Protein AF-A0A087TLI1-F1 (afdb_monomer)

Solvent-accessible surface area (backbone atoms only — not comparable to full-atom values): 13150 Å² total; per-residue (Å²): 136,85,86,76,86,83,91,68,101,74,71,52,75,47,76,44,63,90,48,93,94,41,76,48,79,44,72,59,80,88,75,97,66,30,22,78,45,82,45,76,51,72,51,78,62,100,89,48,74,50,77,46,84,44,80,47,74,43,56,74,38,61,92,60,25,10,35,67,61,40,72,42,73,48,32,36,33,93,79,47,65,47,42,30,63,78,23,36,34,90,63,60,17,28,51,22,12,20,70,72,35,17,77,42,63,37,56,91,64,24,9,23,54,47,29,74,39,72,45,68,44,30,81,81,19,47,60,39,29,42,81,41,51,35,52,50,44,93,55,33,33,66,77,33,17,77,35,30,54,45,41,81,77,48,71,67,84,86,88,80,56,70,70,41,78,46,79,44,41,39,29,32,38,22,43,63,69,52,41,72,48,44,23,43,77,81,69,45,79,55,77,60,50,73,43,78,77,51,95,52,29,35,36,36,38,32,77,48,58,42,89,61,88,77,91,77,62,64,50,76,49,64,41,45,68,90,106

Foldseek 3Di:
DDDDDDDDPDWDWDWDDPDVPDIDIDTDDDDPFFAKDKDKDKDDDPVDIDIDIDIDGRQDADQQFADGRSPHGAQQPPSA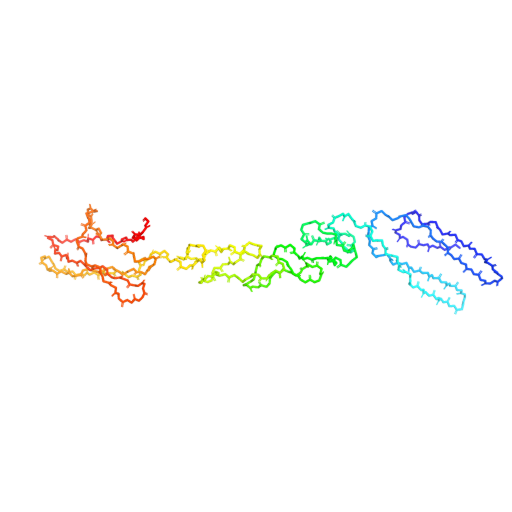GARRHPQAGPDWGAWQFADRNRPHGADFQFIDINSPHGAQAPDPWGADRRPNATREDDQFDDRRRPWGWKDWDDWDDDDDDAQDKDKTKTKIFGPPPKDKWKAKLVRDTFDWDWDDPDVRMIMTMGMDHHNDDDDIDMDIDIGHPVD

Secondary structure (DSSP, 8-state):
-----SS-TT-EEEEEEEETTEEEEEEE----S-EEEEEEEEEEETTEEEEEEEEEEE--PPTTEESGGG-EE--BGGG--B-TTT--BSSPBPTTEESTTS-EEPPTTEESGGG-EEP---TTPEEPTTT--EE--TTEESTTS-EEPPEEEEE------TT--EEEEEEEE-SS-EEEEEE-TT-PBPPEEEEEEETTEEEEEEEE--SSSS----EEEEEETT-

Structure (mmCIF, N/CA/C/O backbone):
data_AF-A0A087TLI1-F1
#
_entry.id   AF-A0A087TLI1-F1
#
loop_
_atom_site.group_PDB
_atom_site.id
_atom_site.type_symbol
_atom_site.label_atom_id
_atom_site.label_alt_id
_atom_site.label_comp_id
_atom_site.label_asym_id
_atom_site.label_entity_id
_atom_site.label_seq_id
_atom_site.pdbx_PDB_ins_code
_atom_site.Cartn_x
_atom_site.Cartn_y
_atom_site.Cartn_z
_atom_site.occupancy
_atom_site.B_iso_or_equiv
_atom_site.auth_seq_id
_atom_site.auth_comp_id
_atom_site.auth_asym_id
_atom_site.auth_atom_id
_atom_site.pdbx_PDB_model_num
ATOM 1 N N . MET A 1 1 ? 12.613 10.478 -62.020 1.00 27.83 1 MET A N 1
ATOM 2 C CA . MET A 1 1 ? 12.159 11.405 -60.958 1.00 27.83 1 MET A CA 1
ATOM 3 C C . MET A 1 1 ? 11.388 10.581 -59.932 1.00 27.83 1 MET A C 1
ATOM 5 O O . MET A 1 1 ? 10.265 10.189 -60.215 1.00 27.83 1 MET A O 1
ATOM 9 N N . PHE A 1 2 ? 11.999 10.204 -58.807 1.00 29.81 2 PHE A N 1
ATOM 10 C CA . PHE A 1 2 ? 11.312 9.417 -57.775 1.00 29.81 2 PHE A CA 1
ATOM 11 C C . PHE A 1 2 ? 10.714 10.376 -56.742 1.00 29.81 2 PHE A C 1
ATOM 13 O O . PHE A 1 2 ? 11.448 11.074 -56.048 1.00 29.81 2 PHE A O 1
ATOM 20 N N . ARG A 1 3 ? 9.380 10.453 -56.686 1.00 29.75 3 ARG A N 1
ATOM 21 C CA . ARG A 1 3 ? 8.650 11.157 -55.623 1.00 29.75 3 ARG A CA 1
ATOM 22 C C . ARG A 1 3 ? 8.751 10.326 -54.344 1.00 29.75 3 ARG A C 1
ATOM 24 O O . ARG A 1 3 ? 8.195 9.232 -54.300 1.00 29.75 3 ARG A O 1
ATOM 31 N N . SER A 1 4 ? 9.437 10.837 -53.322 1.00 36.25 4 SER A N 1
ATOM 32 C CA . SER A 1 4 ? 9.306 10.324 -51.959 1.00 36.25 4 SER A CA 1
ATOM 33 C C . SER A 1 4 ? 8.065 10.948 -51.319 1.00 36.25 4 SER A C 1
ATOM 35 O O . SER A 1 4 ? 7.901 12.168 -51.281 1.00 36.25 4 SER A O 1
ATOM 37 N N . SER A 1 5 ? 7.150 10.111 -50.844 1.00 34.94 5 SER A N 1
ATOM 38 C CA . SER A 1 5 ? 6.080 10.548 -49.953 1.00 34.94 5 SER A CA 1
ATOM 39 C C . SER A 1 5 ? 6.671 10.759 -48.555 1.00 34.94 5 SER A C 1
ATOM 41 O O . SER A 1 5 ? 6.985 9.793 -47.866 1.00 34.94 5 SER A O 1
ATOM 43 N N . SER A 1 6 ? 6.889 12.036 -48.224 1.00 39.06 6 SER A N 1
ATOM 44 C CA . SER A 1 6 ? 6.643 12.694 -46.926 1.00 39.06 6 SER A CA 1
ATOM 45 C C . SER A 1 6 ? 6.965 11.932 -45.627 1.00 39.06 6 SER A C 1
ATOM 47 O O . SER A 1 6 ? 6.227 11.022 -45.268 1.00 39.06 6 SER A O 1
ATOM 49 N N . GLU A 1 7 ? 8.000 12.403 -44.899 1.00 39.31 7 GLU A N 1
ATOM 50 C CA . GLU A 1 7 ? 7.957 12.810 -43.462 1.00 39.31 7 GLU A CA 1
ATOM 51 C C . GLU A 1 7 ? 9.327 12.877 -42.732 1.00 39.31 7 GLU A C 1
ATOM 53 O O . GLU A 1 7 ? 9.380 12.885 -41.505 1.00 39.31 7 GLU A O 1
ATOM 58 N N . VAL A 1 8 ? 10.468 13.015 -43.425 1.00 46.56 8 VAL A N 1
ATOM 59 C CA . VAL A 1 8 ? 11.703 13.503 -42.764 1.00 46.56 8 VAL A CA 1
ATOM 60 C C . VAL A 1 8 ? 12.431 14.498 -43.683 1.00 46.56 8 VAL A C 1
ATOM 62 O O . VAL A 1 8 ? 12.980 14.068 -44.699 1.00 46.56 8 VAL A O 1
ATOM 65 N N . PRO A 1 9 ? 12.444 15.810 -43.370 1.00 42.41 9 PRO A N 1
ATOM 66 C CA . PRO A 1 9 ? 12.910 16.862 -44.287 1.00 42.41 9 PRO A CA 1
ATOM 67 C C . PRO A 1 9 ? 14.399 16.859 -44.691 1.00 42.41 9 PRO A C 1
ATOM 69 O O . PRO A 1 9 ? 14.762 17.628 -45.570 1.00 42.41 9 PRO A O 1
ATOM 72 N N . ASP A 1 10 ? 15.260 16.000 -44.130 1.00 52.78 10 ASP A N 1
ATOM 73 C CA . ASP A 1 10 ? 16.728 16.122 -44.275 1.00 52.78 10 ASP A CA 1
ATOM 74 C C . ASP A 1 10 ? 17.459 14.834 -44.713 1.00 52.78 10 ASP A C 1
ATOM 76 O O . ASP A 1 10 ? 18.676 14.694 -44.559 1.00 52.78 10 ASP A O 1
ATOM 80 N N . LEU A 1 11 ? 16.740 13.855 -45.261 1.00 58.44 11 LEU A N 1
ATOM 81 C CA . LEU A 1 11 ? 17.321 12.578 -45.688 1.00 58.44 11 LEU A CA 1
ATOM 82 C C . LEU A 1 11 ? 18.090 12.711 -47.014 1.00 58.44 11 LEU A C 1
ATOM 84 O O . LEU A 1 11 ? 17.503 12.707 -48.095 1.00 58.44 11 LEU A O 1
ATOM 88 N N . LYS A 1 12 ? 19.427 12.767 -46.947 1.00 69.31 12 LYS A N 1
ATOM 89 C CA . LYS A 1 12 ? 20.292 12.675 -48.137 1.00 69.31 12 LYS A CA 1
ATOM 90 C C . LYS A 1 12 ? 20.555 11.212 -48.489 1.00 69.31 12 LYS A C 1
ATOM 92 O O . LYS A 1 12 ? 21.199 10.493 -47.722 1.00 69.31 12 LYS A O 1
ATOM 97 N N . VAL A 1 13 ? 20.081 10.802 -49.665 1.00 73.12 13 VAL A N 1
ATOM 98 C CA . VAL A 1 13 ? 20.334 9.478 -50.247 1.00 73.12 13 VAL A CA 1
ATOM 99 C C . VAL A 1 13 ? 21.440 9.600 -51.290 1.00 73.12 13 VAL A C 1
ATOM 101 O O . VAL A 1 13 ? 21.377 10.447 -52.178 1.00 73.12 13 VAL A O 1
ATOM 104 N N . SER A 1 14 ? 22.466 8.763 -51.189 1.00 78.69 14 SER A N 1
ATOM 105 C CA . SER A 1 14 ? 23.569 8.696 -52.148 1.00 78.69 14 SER A CA 1
ATOM 106 C C . SER A 1 14 ? 23.647 7.288 -52.716 1.00 78.69 14 SER A C 1
ATOM 108 O O . SER A 1 14 ? 23.750 6.330 -51.957 1.00 78.69 14 SER A O 1
ATOM 110 N N . ILE A 1 15 ? 23.605 7.159 -54.039 1.00 79.31 15 ILE A N 1
ATOM 111 C CA . ILE A 1 15 ? 23.668 5.866 -54.727 1.00 79.31 15 ILE A CA 1
ATOM 112 C C . ILE A 1 15 ? 25.053 5.725 -55.353 1.00 79.31 15 ILE A C 1
ATOM 114 O O . ILE A 1 15 ? 25.541 6.658 -55.989 1.00 79.31 15 ILE A O 1
ATOM 118 N N . LYS A 1 16 ? 25.695 4.574 -55.161 1.00 83.31 16 LYS A N 1
ATOM 119 C CA . LYS A 1 16 ? 26.977 4.226 -55.783 1.00 83.31 16 LYS A CA 1
ATOM 120 C C . LYS A 1 16 ? 26.839 2.916 -56.549 1.00 83.31 16 LYS A C 1
ATOM 122 O O . LYS A 1 16 ? 26.136 2.022 -56.091 1.00 83.31 16 LYS A O 1
ATOM 127 N N . SER A 1 17 ? 27.529 2.809 -57.683 1.00 82.12 17 SER A N 1
ATOM 128 C CA . SER A 1 17 ? 27.626 1.578 -58.477 1.00 82.12 17 SER A CA 1
ATOM 129 C C . SER A 1 17 ? 29.012 0.972 -58.248 1.00 82.12 17 SER A C 1
ATOM 131 O O . SER A 1 17 ? 29.965 1.438 -58.872 1.00 82.12 17 SER A O 1
ATOM 133 N N . PRO A 1 18 ? 29.185 0.026 -57.309 1.00 75.56 18 PRO A N 1
ATOM 134 C CA . PRO A 1 18 ? 30.485 -0.605 -57.085 1.00 75.56 18 PRO A CA 1
ATOM 135 C C . PRO A 1 18 ? 30.971 -1.416 -58.298 1.00 75.56 18 PRO A C 1
ATOM 137 O O . PRO A 1 18 ? 32.179 -1.517 -58.497 1.00 75.56 18 PRO A O 1
ATOM 140 N N . GLN A 1 19 ? 30.052 -1.956 -59.111 1.00 82.00 19 GLN A N 1
ATOM 141 C CA . GLN A 1 19 ? 30.323 -2.726 -60.333 1.00 82.00 19 GLN A CA 1
ATOM 142 C C . GLN A 1 19 ? 29.203 -2.519 -61.370 1.00 82.00 19 GLN A C 1
ATOM 144 O O . GLN A 1 19 ? 28.207 -1.844 -61.091 1.00 82.00 19 GLN A O 1
ATOM 149 N N . GLN A 1 20 ? 29.348 -3.096 -62.568 1.00 76.25 20 GLN A N 1
ATOM 150 C CA . GLN A 1 20 ? 28.299 -3.090 -63.589 1.00 76.25 20 GLN A CA 1
ATOM 151 C C . GLN A 1 20 ? 27.072 -3.858 -63.057 1.00 76.25 20 GLN A C 1
ATOM 153 O O . GLN A 1 20 ? 27.180 -5.033 -62.724 1.00 76.25 20 GLN A O 1
ATOM 158 N N . TYR A 1 21 ? 25.920 -3.181 -62.970 1.00 76.31 21 TYR A N 1
ATOM 159 C CA . TYR A 1 21 ? 24.618 -3.690 -62.487 1.00 76.31 21 TYR A CA 1
ATOM 160 C C . TYR A 1 21 ? 24.428 -3.863 -60.972 1.00 76.31 21 TYR A C 1
ATOM 162 O O . TYR A 1 21 ? 23.316 -4.176 -60.546 1.00 76.31 21 TYR A O 1
ATOM 170 N N . GLU A 1 22 ? 25.440 -3.600 -60.145 1.00 79.75 22 GLU A N 1
ATOM 171 C CA . GLU A 1 22 ? 25.276 -3.566 -58.689 1.00 79.75 22 GLU A CA 1
ATOM 172 C C . GLU A 1 22 ? 25.140 -2.119 -58.212 1.00 79.75 22 GLU A C 1
ATOM 174 O O . GLU A 1 22 ? 25.963 -1.271 -58.554 1.00 79.75 22 GLU A O 1
ATOM 179 N N . TYR A 1 23 ? 24.116 -1.834 -57.403 1.00 80.75 23 TYR A N 1
ATOM 180 C CA . TYR A 1 23 ? 23.853 -0.502 -56.862 1.00 80.75 23 TYR A CA 1
ATOM 181 C C . TYR A 1 23 ? 23.705 -0.559 -55.343 1.00 80.75 23 TYR A C 1
ATOM 183 O O . TYR A 1 23 ? 22.947 -1.364 -54.808 1.00 80.75 23 TYR A O 1
ATOM 191 N N . GLN A 1 24 ? 24.383 0.348 -54.646 1.00 81.56 24 GLN A N 1
ATOM 192 C CA . GLN A 1 24 ? 24.282 0.521 -53.201 1.00 81.56 24 GLN A CA 1
ATOM 193 C C . GLN A 1 24 ? 23.726 1.906 -52.885 1.00 81.56 24 GLN A C 1
ATOM 195 O O . GLN A 1 24 ? 24.270 2.918 -53.329 1.00 81.56 24 GLN A O 1
ATOM 200 N N . ALA A 1 25 ? 22.650 1.953 -52.102 1.00 80.06 25 ALA A N 1
ATOM 201 C CA . ALA A 1 25 ? 22.073 3.192 -51.600 1.00 80.06 25 ALA A CA 1
ATOM 202 C C . ALA A 1 25 ? 22.501 3.422 -50.146 1.00 80.06 25 ALA A C 1
ATOM 204 O O . ALA A 1 25 ? 22.293 2.578 -49.278 1.00 80.06 25 ALA A O 1
ATOM 205 N N . PHE A 1 26 ? 23.069 4.592 -49.881 1.00 79.50 26 PHE A N 1
ATOM 206 C CA . PHE A 1 26 ? 23.475 5.040 -48.557 1.00 79.50 26 PHE A CA 1
ATOM 207 C C . PHE A 1 26 ? 22.575 6.178 -48.115 1.00 79.50 26 PHE A C 1
ATOM 209 O O . PHE A 1 26 ? 22.328 7.119 -48.870 1.00 79.50 26 PHE A O 1
ATOM 216 N N . VAL A 1 27 ? 22.130 6.117 -46.868 1.00 77.12 27 VAL A N 1
ATOM 217 C CA . VAL A 1 27 ? 21.277 7.139 -46.276 1.00 77.12 27 VAL A CA 1
ATOM 218 C C . VAL A 1 27 ? 21.937 7.633 -44.998 1.00 77.12 27 VAL A C 1
ATOM 220 O O . VAL A 1 27 ? 22.195 6.849 -44.088 1.00 77.12 27 VAL A O 1
ATOM 223 N N . LYS A 1 28 ? 22.220 8.937 -44.922 1.00 76.19 28 LYS A N 1
ATOM 224 C CA . LYS A 1 28 ? 22.679 9.567 -43.676 1.00 76.19 28 LYS A CA 1
ATOM 225 C C . LYS A 1 28 ? 21.471 10.114 -42.927 1.00 76.19 28 LYS A C 1
ATOM 227 O O . LYS A 1 28 ? 20.843 11.067 -43.376 1.00 76.19 28 LYS A O 1
ATOM 232 N N . VAL A 1 29 ? 21.168 9.508 -41.785 1.00 71.94 29 VAL A N 1
ATOM 233 C CA . VAL A 1 29 ? 20.114 9.952 -40.868 1.00 71.94 29 VAL A CA 1
ATOM 234 C C . VAL A 1 29 ? 20.727 10.663 -39.670 1.00 71.94 29 VAL A C 1
ATOM 236 O O . VAL A 1 29 ? 21.630 10.133 -39.028 1.00 71.94 29 VAL A O 1
ATOM 239 N N . LYS A 1 30 ? 20.223 11.858 -39.351 1.00 70.88 30 LYS A N 1
ATOM 240 C CA . LYS A 1 30 ? 20.474 12.519 -38.068 1.00 70.88 30 LYS A CA 1
ATOM 241 C C . LYS A 1 30 ? 19.206 12.406 -37.239 1.00 70.88 30 LYS A C 1
ATOM 243 O O . LYS A 1 30 ? 18.186 13.000 -37.571 1.00 70.88 30 LYS A O 1
ATOM 248 N N . LEU A 1 31 ? 19.257 11.591 -36.198 1.00 69.94 31 LEU A N 1
ATOM 249 C CA . LEU A 1 31 ? 18.106 11.302 -35.358 1.00 69.94 31 LEU A CA 1
ATOM 250 C C . LEU A 1 31 ? 18.336 11.927 -33.987 1.00 69.94 31 LEU A C 1
ATOM 252 O O . LEU A 1 31 ? 19.352 11.685 -33.348 1.00 69.94 31 LEU A O 1
ATOM 256 N N . ASN A 1 32 ? 17.372 12.732 -33.547 1.00 64.56 32 ASN A N 1
ATOM 257 C CA . ASN A 1 32 ? 17.464 13.503 -32.305 1.00 64.56 32 ASN A CA 1
ATOM 258 C C . ASN A 1 32 ? 16.657 12.862 -31.162 1.00 64.56 32 ASN A C 1
ATOM 260 O O . ASN A 1 32 ? 16.339 13.522 -30.176 1.00 64.56 32 ASN A O 1
ATOM 264 N N . ARG A 1 33 ? 16.257 11.593 -31.315 1.00 61.16 33 ARG A N 1
ATOM 265 C CA . ARG A 1 33 ? 15.521 10.834 -30.299 1.00 61.16 33 ARG A CA 1
ATOM 266 C C . ARG A 1 33 ? 15.880 9.350 -30.349 1.00 61.16 33 ARG A C 1
ATOM 268 O O . ARG A 1 33 ? 16.092 8.795 -31.425 1.00 61.16 33 ARG A O 1
ATOM 275 N N . CYS A 1 34 ? 15.903 8.724 -29.180 1.00 63.69 34 CYS A N 1
ATOM 276 C CA . CYS A 1 34 ? 15.981 7.276 -28.989 1.00 63.69 34 CYS A CA 1
ATOM 277 C C . CYS A 1 34 ? 14.758 6.568 -29.601 1.00 63.69 34 CYS A C 1
ATOM 279 O O . CYS A 1 34 ? 13.654 7.118 -29.622 1.00 63.69 34 CYS A O 1
ATOM 281 N N . GLY A 1 35 ? 14.916 5.330 -30.069 1.00 65.50 35 GLY A N 1
ATOM 282 C CA . GLY A 1 35 ? 13.794 4.555 -30.597 1.00 65.50 35 GLY A CA 1
ATOM 283 C C . GLY A 1 35 ? 14.175 3.514 -31.639 1.00 65.50 35 GLY A C 1
ATOM 284 O O . GLY A 1 35 ? 15.323 3.417 -32.065 1.00 65.50 35 GLY A O 1
ATOM 285 N N . ILE A 1 36 ? 13.169 2.735 -32.035 1.00 68.25 36 ILE A N 1
ATOM 286 C CA . ILE A 1 36 ? 13.243 1.817 -33.169 1.00 68.25 36 ILE A CA 1
ATOM 287 C C . ILE A 1 36 ? 12.727 2.577 -34.387 1.00 68.25 36 ILE A C 1
ATOM 289 O O . ILE A 1 36 ? 11.585 3.046 -34.393 1.00 68.25 36 ILE A O 1
ATOM 293 N N . PHE A 1 37 ? 13.581 2.707 -35.390 1.00 75.25 37 PHE A N 1
ATOM 294 C CA . PHE A 1 37 ? 13.289 3.352 -36.656 1.00 75.25 37 PHE A CA 1
ATOM 295 C C . PHE A 1 37 ? 13.289 2.290 -37.741 1.00 75.25 37 PHE A C 1
ATOM 297 O O . PHE A 1 37 ? 14.251 1.539 -37.901 1.00 75.25 37 PHE A O 1
ATOM 304 N N . GLU A 1 38 ? 12.186 2.221 -38.468 1.00 80.75 38 GLU A N 1
ATOM 305 C CA . GLU A 1 38 ? 12.014 1.274 -39.555 1.00 80.75 38 GLU A CA 1
ATOM 306 C C . GLU A 1 38 ? 12.183 2.021 -40.870 1.00 80.75 38 GLU A C 1
ATOM 308 O O . GLU A 1 38 ? 11.529 3.033 -41.116 1.00 80.75 38 GLU A O 1
ATOM 313 N N . PHE A 1 39 ? 13.085 1.521 -41.700 1.00 81.94 39 PHE A N 1
ATOM 314 C CA . PHE A 1 39 ? 13.358 2.026 -43.032 1.00 81.94 39 PHE A CA 1
ATOM 315 C C . PHE A 1 39 ? 13.020 0.939 -44.042 1.00 81.94 39 PHE A C 1
ATOM 317 O O . PHE A 1 39 ? 13.216 -0.248 -43.785 1.00 81.94 39 PHE A O 1
ATOM 324 N N . PHE A 1 40 ? 12.536 1.338 -45.210 1.00 85.56 40 PHE A N 1
ATOM 325 C CA . PHE A 1 40 ? 12.237 0.414 -46.295 1.00 85.56 40 PHE A CA 1
ATOM 326 C C . PHE A 1 40 ? 13.131 0.755 -47.480 1.00 85.56 40 PHE A C 1
ATOM 328 O O . PHE A 1 40 ? 13.061 1.854 -48.027 1.00 85.56 40 PHE A O 1
ATOM 335 N N . CYS A 1 41 ? 13.999 -0.181 -47.854 1.00 82.62 41 CYS A N 1
ATOM 336 C CA . CYS A 1 41 ? 14.738 -0.108 -49.103 1.00 82.62 41 CYS A CA 1
ATOM 337 C C . CYS A 1 41 ? 13.868 -0.731 -50.189 1.00 82.62 41 CYS A C 1
ATOM 339 O O . CYS A 1 41 ? 13.389 -1.852 -50.021 1.00 82.62 41 CYS A O 1
ATOM 341 N N . THR A 1 42 ? 13.643 0.002 -51.275 1.00 84.38 42 THR A N 1
ATOM 342 C CA . THR A 1 42 ? 12.797 -0.446 -52.379 1.00 84.38 42 THR A CA 1
ATOM 343 C C . THR A 1 42 ? 13.547 -0.352 -53.694 1.00 84.38 42 THR A C 1
ATOM 345 O O . THR A 1 42 ? 14.276 0.612 -53.932 1.00 84.38 42 THR A O 1
ATOM 348 N N . VAL A 1 43 ? 13.356 -1.347 -54.557 1.00 84.81 43 VAL A N 1
ATOM 349 C CA . VAL A 1 43 ? 13.883 -1.363 -55.924 1.00 84.81 43 VAL A CA 1
ATOM 350 C C . VAL A 1 43 ? 12.726 -1.652 -56.870 1.00 84.81 43 VAL A C 1
ATOM 352 O O . VAL A 1 43 ? 11.900 -2.521 -56.601 1.00 84.81 43 VAL A O 1
ATOM 355 N N . ARG A 1 44 ? 12.641 -0.912 -57.977 1.00 88.69 44 ARG A N 1
ATOM 356 C CA . ARG A 1 44 ? 11.578 -1.065 -58.977 1.00 88.69 44 ARG A CA 1
ATOM 357 C C . ARG A 1 44 ? 12.152 -1.021 -60.384 1.00 88.69 44 ARG A C 1
ATOM 359 O O . ARG A 1 44 ? 12.976 -0.160 -60.681 1.00 88.69 44 ARG A O 1
ATOM 366 N N . ASN A 1 45 ? 11.654 -1.889 -61.257 1.00 84.50 45 ASN A N 1
ATOM 367 C CA . ASN A 1 45 ? 11.875 -1.821 -62.699 1.00 84.50 45 ASN A CA 1
ATOM 368 C C . ASN A 1 45 ? 10.556 -2.086 -63.456 1.00 84.50 45 ASN A C 1
ATOM 370 O O . ASN A 1 45 ? 9.478 -2.124 -62.861 1.00 84.50 45 ASN A O 1
ATOM 374 N N . GLN A 1 46 ? 10.636 -2.242 -64.778 1.00 92.94 46 GLN A N 1
ATOM 375 C CA . GLN A 1 46 ? 9.478 -2.549 -65.628 1.00 92.94 46 GLN A CA 1
ATOM 376 C C . GLN A 1 46 ? 8.904 -3.966 -65.422 1.00 92.94 46 GLN A C 1
ATOM 378 O O . GLN A 1 46 ? 7.786 -4.234 -65.844 1.00 92.94 46 GLN A O 1
ATOM 383 N N . HIS A 1 47 ? 9.652 -4.861 -64.773 1.00 93.50 47 HIS A N 1
ATOM 384 C CA . HIS A 1 47 ? 9.290 -6.263 -64.550 1.00 93.50 47 HIS A CA 1
ATOM 385 C C . HIS A 1 47 ? 8.841 -6.556 -63.110 1.00 93.50 47 HIS A C 1
ATOM 387 O O . HIS A 1 47 ? 8.404 -7.669 -62.832 1.00 93.50 47 HIS A O 1
ATOM 393 N N . GLY A 1 48 ? 8.934 -5.594 -62.185 1.00 89.69 48 GLY A N 1
ATOM 394 C CA . GLY A 1 48 ? 8.524 -5.809 -60.802 1.00 89.69 48 GLY A CA 1
ATOM 395 C C . GLY A 1 48 ? 9.087 -4.816 -59.789 1.00 89.69 48 GLY A C 1
ATOM 396 O O . GLY A 1 48 ? 9.637 -3.760 -60.119 1.00 89.69 48 GLY A O 1
ATOM 397 N N . PHE A 1 49 ? 8.901 -5.176 -58.523 1.00 91.06 49 PHE A N 1
ATOM 398 C CA . PHE A 1 49 ? 9.275 -4.406 -57.344 1.00 91.06 49 PHE A CA 1
ATOM 399 C C . PHE A 1 49 ? 9.730 -5.360 -56.236 1.00 91.06 49 PHE A C 1
ATOM 401 O O . PHE A 1 49 ? 9.077 -6.376 -56.010 1.00 91.06 49 PHE A O 1
ATOM 408 N N . ASP A 1 50 ? 10.807 -5.010 -55.536 1.00 87.75 50 ASP A N 1
ATOM 409 C CA . ASP A 1 50 ? 11.252 -5.687 -54.315 1.00 87.75 50 ASP A CA 1
ATOM 410 C C . ASP A 1 50 ? 11.425 -4.673 -53.177 1.00 87.75 50 ASP A C 1
ATOM 412 O O . ASP A 1 50 ? 11.786 -3.511 -53.398 1.00 87.75 50 ASP A O 1
ATOM 416 N N . MET A 1 51 ? 11.154 -5.118 -51.949 1.00 87.81 51 MET A N 1
ATOM 417 C CA . MET A 1 51 ? 11.233 -4.298 -50.746 1.00 87.81 51 MET A CA 1
ATOM 418 C C . MET A 1 51 ? 11.829 -5.071 -49.577 1.00 87.81 51 MET A C 1
ATOM 420 O O . MET A 1 51 ? 11.352 -6.137 -49.189 1.00 87.81 51 MET A O 1
ATOM 424 N N . LYS A 1 52 ? 12.820 -4.460 -48.926 1.00 88.12 52 LYS A N 1
ATOM 425 C CA . LYS A 1 52 ? 13.419 -4.963 -47.689 1.00 88.12 52 LYS A CA 1
ATOM 426 C C . LYS A 1 52 ? 13.283 -3.951 -46.563 1.00 88.12 52 LYS A C 1
ATOM 428 O O . LYS A 1 52 ? 13.541 -2.761 -46.734 1.00 88.12 52 LYS A O 1
ATOM 433 N N . LYS A 1 53 ? 12.913 -4.453 -45.385 1.00 87.25 53 LYS A N 1
ATOM 434 C CA . LYS A 1 53 ? 12.867 -3.687 -44.140 1.00 87.25 53 LYS A CA 1
ATOM 435 C C . LYS A 1 53 ? 14.249 -3.664 -43.489 1.00 87.25 53 LYS A C 1
ATOM 437 O O . LYS A 1 53 ? 14.850 -4.709 -43.259 1.00 87.25 53 LYS A O 1
ATOM 442 N N . MET A 1 54 ? 14.713 -2.473 -43.149 1.00 80.12 54 MET A N 1
ATOM 443 C CA . MET A 1 54 ? 15.920 -2.195 -42.383 1.00 80.12 54 MET A CA 1
ATOM 444 C C . MET A 1 54 ? 15.508 -1.578 -41.046 1.00 80.12 54 MET A C 1
ATOM 446 O O . MET A 1 54 ? 14.672 -0.680 -41.007 1.00 80.12 54 MET A O 1
ATOM 450 N N . THR A 1 55 ? 16.076 -2.061 -39.943 1.00 77.31 55 THR A N 1
ATOM 451 C CA . THR A 1 55 ? 15.741 -1.572 -38.597 1.00 77.31 55 THR A CA 1
ATOM 452 C C . THR A 1 55 ? 16.962 -0.903 -37.986 1.00 77.31 55 THR A C 1
ATOM 454 O O . THR A 1 55 ? 18.013 -1.528 -37.879 1.00 77.31 55 THR A O 1
ATOM 457 N N . LEU A 1 56 ? 16.820 0.355 -37.575 1.00 73.31 56 LEU A N 1
ATOM 458 C CA . LEU A 1 56 ? 17.837 1.109 -36.849 1.00 73.31 56 LEU A CA 1
ATOM 459 C C . LEU A 1 56 ? 17.349 1.355 -35.422 1.00 73.31 56 LEU A C 1
ATOM 461 O O . LEU A 1 56 ? 16.258 1.885 -35.218 1.00 73.31 56 LEU A O 1
ATOM 465 N N . ILE A 1 57 ? 18.159 0.990 -34.434 1.00 69.75 57 ILE A N 1
ATOM 466 C CA . ILE A 1 57 ? 17.822 1.149 -33.018 1.00 69.75 57 ILE A CA 1
ATOM 467 C C . ILE A 1 57 ? 18.766 2.185 -32.417 1.00 69.75 57 ILE A C 1
ATOM 469 O O . ILE A 1 57 ? 19.972 1.965 -32.357 1.00 69.75 57 ILE A O 1
ATOM 473 N N . ILE A 1 58 ? 18.215 3.306 -31.956 1.00 70.25 58 ILE A N 1
ATOM 474 C CA . ILE A 1 58 ? 18.964 4.305 -31.189 1.00 70.25 58 ILE A CA 1
ATOM 475 C C . ILE A 1 58 ? 18.751 4.031 -29.714 1.00 70.25 58 ILE A C 1
ATOM 477 O O . ILE A 1 58 ? 17.640 4.185 -29.198 1.00 70.25 58 ILE A O 1
ATOM 481 N N . THR A 1 59 ? 19.833 3.635 -29.055 1.00 63.88 59 THR A N 1
ATOM 482 C CA . THR A 1 59 ? 19.839 3.150 -27.677 1.00 63.88 59 THR A CA 1
ATOM 483 C C . THR A 1 59 ? 20.184 4.230 -26.653 1.00 63.88 59 THR A C 1
ATOM 485 O O . THR A 1 59 ? 20.113 3.959 -25.462 1.00 63.88 59 THR A O 1
ATOM 488 N N . GLU A 1 60 ? 20.514 5.467 -27.039 1.00 68.19 60 GLU A N 1
ATOM 489 C CA . GLU A 1 60 ? 20.850 6.529 -26.078 1.00 68.19 60 GLU A CA 1
ATOM 490 C C . GLU A 1 60 ? 19.608 7.150 -25.420 1.00 68.19 60 GLU A C 1
ATOM 492 O O . GLU A 1 60 ? 19.127 8.216 -25.796 1.00 68.19 60 GLU A O 1
ATOM 497 N N . CYS A 1 61 ? 19.081 6.471 -24.401 1.00 76.81 61 CYS A N 1
ATOM 498 C CA . CYS A 1 61 ? 18.163 7.068 -23.437 1.00 76.81 61 CYS A CA 1
ATOM 499 C C . CYS A 1 61 ? 18.915 7.895 -22.378 1.00 76.81 61 CYS A C 1
ATOM 501 O O . CYS A 1 61 ? 20.038 7.522 -22.006 1.00 76.81 61 CYS A O 1
ATOM 503 N N . PRO A 1 62 ? 18.312 8.984 -21.854 1.00 82.81 62 PRO A N 1
ATOM 504 C CA . PRO A 1 62 ? 18.847 9.668 -20.683 1.00 82.81 62 PRO A CA 1
ATOM 505 C C . PRO A 1 62 ? 18.830 8.723 -19.465 1.00 82.81 62 PRO A C 1
ATOM 507 O O . PRO A 1 62 ? 18.024 7.783 -19.433 1.00 82.81 62 PRO A O 1
ATOM 510 N N . PRO A 1 63 ? 19.686 8.957 -18.453 1.00 83.88 63 PRO A N 1
ATOM 511 C CA . PRO A 1 63 ? 19.766 8.101 -17.273 1.00 83.88 63 PRO A CA 1
ATOM 512 C C . PRO A 1 63 ? 18.398 7.848 -16.624 1.00 83.88 63 PRO A C 1
ATOM 514 O O . PRO A 1 63 ? 17.601 8.767 -16.430 1.00 83.88 63 PRO A O 1
ATOM 517 N N . GLY A 1 64 ? 18.123 6.584 -16.295 1.00 87.31 64 GLY A N 1
ATOM 518 C CA . GLY A 1 64 ? 16.875 6.168 -15.652 1.00 87.31 64 GLY A CA 1
ATOM 519 C C . GLY A 1 64 ? 15.676 5.986 -16.590 1.00 87.31 64 GLY A C 1
ATOM 520 O O . GLY A 1 64 ? 14.560 5.818 -16.095 1.00 87.31 64 GLY A O 1
ATOM 521 N N . ARG A 1 65 ? 15.868 6.007 -17.917 1.00 88.19 65 ARG A N 1
ATOM 522 C CA . ARG A 1 65 ? 14.817 5.736 -18.914 1.00 88.19 65 ARG A CA 1
ATOM 523 C C . ARG A 1 65 ? 15.243 4.678 -19.927 1.00 88.19 65 ARG A C 1
ATOM 525 O O . ARG A 1 65 ? 16.430 4.510 -20.185 1.00 88.19 65 ARG A O 1
ATOM 532 N N . PHE A 1 66 ? 14.262 3.998 -20.517 1.00 87.69 66 PHE A N 1
ATOM 533 C CA . PHE A 1 66 ? 14.485 2.966 -21.530 1.00 87.69 66 PHE A CA 1
ATOM 534 C C . PHE A 1 66 ? 13.316 2.852 -22.524 1.00 87.69 66 PHE A C 1
ATOM 536 O O . PHE A 1 66 ? 12.251 3.453 -22.341 1.00 87.69 66 PHE A O 1
ATOM 543 N N . GLY A 1 67 ? 13.515 2.046 -23.569 1.00 81.75 67 GLY A N 1
ATOM 544 C CA . GLY A 1 67 ? 12.472 1.652 -24.514 1.00 81.75 67 GLY A CA 1
ATOM 545 C C . GLY A 1 67 ? 12.192 2.687 -25.608 1.00 81.75 67 GLY A C 1
ATOM 546 O O . GLY A 1 67 ? 12.932 3.651 -25.815 1.00 81.75 67 GLY A O 1
ATOM 547 N N . ARG A 1 68 ? 11.103 2.477 -26.359 1.00 78.31 68 ARG A N 1
ATOM 548 C CA . ARG A 1 68 ? 10.746 3.325 -27.508 1.00 78.31 68 ARG A CA 1
ATOM 549 C C . ARG A 1 68 ? 10.546 4.774 -27.055 1.00 78.31 68 ARG A C 1
ATOM 551 O O . ARG A 1 68 ? 9.737 5.035 -26.168 1.00 78.31 68 ARG A O 1
ATOM 558 N N . ASN A 1 69 ? 11.259 5.710 -27.684 1.00 75.25 69 ASN A N 1
ATOM 559 C CA . ASN A 1 69 ? 11.219 7.136 -27.346 1.00 75.25 69 ASN A CA 1
ATOM 560 C C . ASN A 1 69 ? 11.528 7.441 -25.865 1.00 75.25 69 ASN A C 1
ATOM 562 O O . ASN A 1 69 ? 11.067 8.461 -25.358 1.00 75.25 69 ASN A O 1
ATOM 566 N N . CYS A 1 70 ? 12.272 6.576 -25.156 1.00 82.44 70 CYS A N 1
ATOM 567 C CA . CYS A 1 70 ? 12.644 6.787 -23.753 1.00 82.44 70 CYS A CA 1
ATOM 568 C C . CYS A 1 70 ? 11.416 6.937 -22.823 1.00 82.44 70 CYS A C 1
ATOM 570 O O . CYS A 1 70 ? 11.471 7.604 -21.782 1.00 82.44 70 CYS A O 1
ATOM 572 N N . ALA A 1 71 ? 10.275 6.368 -23.226 1.00 86.88 71 ALA A N 1
ATOM 573 C CA . ALA A 1 71 ? 8.996 6.573 -22.555 1.00 86.88 71 ALA A CA 1
ATOM 574 C C . ALA A 1 71 ? 8.903 5.830 -21.212 1.00 86.88 71 ALA A C 1
ATOM 576 O O . ALA A 1 71 ? 8.151 6.248 -20.331 1.00 86.88 71 ALA A O 1
ATOM 577 N N . SER A 1 72 ? 9.670 4.752 -21.038 1.00 90.56 72 SER A N 1
ATOM 578 C CA . SER A 1 72 ? 9.637 3.918 -19.838 1.00 90.56 72 SER A CA 1
ATOM 579 C C . SER A 1 72 ? 10.690 4.357 -18.819 1.00 90.56 72 SER A C 1
ATOM 581 O O . SER A 1 72 ? 11.771 4.816 -19.184 1.00 90.56 72 SER A O 1
ATOM 583 N N . ILE A 1 73 ? 10.366 4.228 -17.529 1.00 92.06 73 ILE A N 1
ATOM 584 C CA . ILE A 1 73 ? 11.221 4.635 -16.405 1.00 92.06 73 ILE A CA 1
ATOM 585 C C . ILE A 1 73 ? 11.847 3.395 -15.767 1.00 92.06 73 ILE A C 1
ATOM 587 O O . ILE A 1 73 ? 11.177 2.390 -15.531 1.00 92.06 73 ILE A O 1
ATOM 591 N N . CYS A 1 74 ? 13.129 3.476 -15.442 1.00 92.69 74 CYS A N 1
ATOM 592 C CA . CYS A 1 74 ? 13.837 2.419 -14.741 1.00 92.69 74 CYS A CA 1
ATOM 593 C C . CYS A 1 74 ? 13.592 2.488 -13.233 1.00 92.69 74 CYS A C 1
ATOM 595 O O . CYS A 1 74 ? 13.715 3.537 -12.593 1.00 92.69 74 CYS A O 1
ATOM 597 N N . HIS A 1 75 ? 13.290 1.332 -12.647 1.00 95.56 75 HIS A N 1
ATOM 598 C CA . HIS A 1 75 ? 13.073 1.171 -11.211 1.00 95.56 75 HIS A CA 1
ATOM 599 C C . HIS A 1 75 ? 14.164 0.299 -10.572 1.00 95.56 75 HIS A C 1
ATOM 601 O O . HIS A 1 75 ? 13.869 -0.498 -9.687 1.00 95.56 75 HIS A O 1
ATOM 607 N N . CYS A 1 76 ? 15.419 0.452 -11.001 1.00 94.81 76 CYS A N 1
ATOM 608 C CA . CYS A 1 76 ? 16.571 -0.240 -10.413 1.00 94.81 76 CYS A CA 1
ATOM 609 C C . CYS A 1 76 ? 16.999 0.407 -9.086 1.00 94.81 76 CYS A C 1
ATOM 611 O O . CYS A 1 76 ? 16.909 1.629 -8.928 1.00 94.81 76 CYS A O 1
ATOM 613 N N . TYR A 1 77 ? 17.426 -0.402 -8.121 1.00 93.50 77 TYR A N 1
ATOM 614 C CA . TYR A 1 77 ? 17.853 0.034 -6.789 1.00 93.50 77 TYR A CA 1
ATOM 615 C C . TYR A 1 77 ? 19.048 1.009 -6.851 1.00 93.50 77 TYR A C 1
ATOM 617 O O . TYR A 1 77 ? 19.881 0.891 -7.739 1.00 93.50 77 TYR A O 1
ATOM 625 N N . GLU A 1 78 ? 19.086 2.002 -5.948 1.00 83.94 78 GLU A N 1
ATOM 626 C CA . GLU A 1 78 ? 20.179 2.991 -5.780 1.00 83.94 78 GLU A CA 1
ATOM 627 C C . GLU A 1 78 ? 20.864 3.482 -7.072 1.00 83.94 78 GLU A C 1
ATOM 629 O O . GLU A 1 78 ? 22.074 3.404 -7.235 1.00 83.94 78 GLU A O 1
ATOM 634 N N . ASN A 1 79 ? 20.074 4.026 -8.006 1.00 72.81 79 ASN A N 1
ATOM 635 C CA . ASN A 1 79 ? 20.559 4.601 -9.272 1.00 72.81 79 ASN A CA 1
ATOM 636 C C . ASN A 1 79 ? 21.338 3.628 -10.173 1.00 72.81 79 ASN A C 1
ATOM 638 O O . ASN A 1 79 ? 22.002 4.082 -11.105 1.00 72.81 79 ASN A O 1
ATOM 642 N N . ALA A 1 80 ? 21.226 2.316 -9.941 1.00 84.44 80 ALA A N 1
ATOM 643 C CA . ALA A 1 80 ? 21.811 1.316 -10.818 1.00 84.44 80 ALA A CA 1
ATOM 644 C C . ALA A 1 80 ? 21.383 1.556 -12.271 1.00 84.44 80 ALA A C 1
ATOM 646 O O . ALA A 1 80 ? 20.226 1.901 -12.558 1.00 84.44 80 ALA A O 1
ATOM 647 N N . ALA A 1 81 ? 22.341 1.385 -13.182 1.00 82.94 81 ALA A N 1
ATOM 648 C CA . ALA A 1 81 ? 22.090 1.515 -14.601 1.00 82.94 81 ALA A CA 1
ATOM 649 C C . ALA A 1 81 ? 21.078 0.451 -15.044 1.00 82.94 81 ALA A C 1
ATOM 651 O O . ALA A 1 81 ? 21.090 -0.691 -14.582 1.00 82.94 81 ALA A O 1
ATOM 652 N N . CYS A 1 82 ? 20.184 0.859 -15.939 1.00 89.38 82 CYS A N 1
ATOM 653 C CA . CYS A 1 82 ? 19.314 -0.053 -16.655 1.00 89.38 82 CYS A CA 1
ATOM 654 C C . CYS A 1 82 ? 19.730 -0.107 -18.116 1.00 89.38 82 CYS A C 1
ATOM 656 O O . CYS A 1 82 ? 20.130 0.906 -18.699 1.00 89.38 82 CYS A O 1
ATOM 658 N N . ASP A 1 83 ? 19.562 -1.274 -18.723 1.00 88.31 83 ASP A N 1
ATOM 659 C CA . ASP A 1 83 ? 19.693 -1.425 -20.160 1.00 88.31 83 ASP A CA 1
ATOM 660 C C . ASP A 1 83 ? 18.707 -0.489 -20.876 1.00 88.31 83 ASP A C 1
ATOM 662 O O . ASP A 1 83 ? 17.496 -0.507 -20.636 1.00 88.31 83 ASP A O 1
ATOM 666 N N . LYS A 1 84 ? 19.227 0.35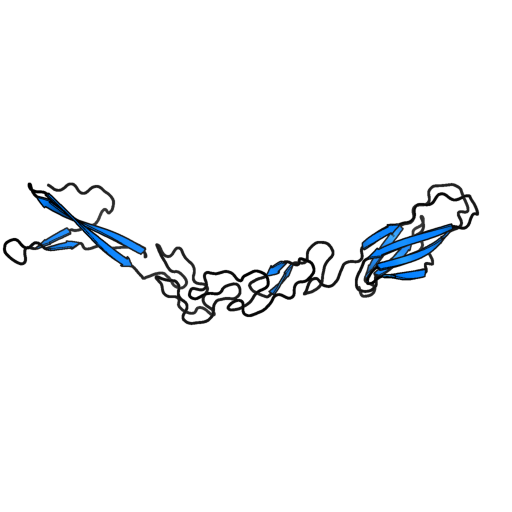4 -21.769 1.00 84.00 84 LYS A N 1
ATOM 667 C CA . LYS A 1 84 ? 18.457 1.447 -22.377 1.00 84.00 84 LYS A CA 1
ATOM 668 C C . LYS A 1 84 ? 17.402 0.955 -23.382 1.00 84.00 84 LYS A C 1
ATOM 670 O O . LYS A 1 84 ? 16.531 1.731 -23.780 1.00 84.00 84 LYS A O 1
ATOM 675 N N . VAL A 1 85 ? 17.440 -0.319 -23.785 1.00 81.25 85 VAL A N 1
ATOM 676 C CA . VAL A 1 85 ? 16.480 -0.928 -24.722 1.00 81.25 85 VAL A CA 1
ATOM 677 C C . VAL A 1 85 ? 15.401 -1.712 -23.975 1.00 81.25 85 VAL A C 1
ATOM 679 O O . VAL A 1 85 ? 14.210 -1.495 -24.193 1.00 81.25 85 VAL A O 1
ATOM 682 N N . THR A 1 86 ? 15.812 -2.606 -23.082 1.00 85.19 86 THR A N 1
ATOM 683 C CA . THR A 1 86 ? 14.978 -3.599 -22.390 1.00 85.19 86 THR A CA 1
ATOM 684 C C . THR A 1 86 ? 14.548 -3.167 -20.987 1.00 85.19 86 THR A C 1
ATOM 686 O O . THR A 1 86 ? 13.567 -3.693 -20.452 1.00 85.19 86 THR A O 1
ATOM 689 N N . GLY A 1 87 ? 15.269 -2.215 -20.387 1.00 89.44 87 GLY A N 1
ATOM 690 C CA . GLY A 1 87 ? 15.077 -1.770 -19.008 1.00 89.44 87 GLY A CA 1
ATOM 691 C C . GLY A 1 87 ? 15.610 -2.747 -17.964 1.00 89.44 87 GLY A C 1
ATOM 692 O O . GLY A 1 87 ? 15.296 -2.581 -16.787 1.00 89.44 87 GLY A O 1
ATOM 693 N N . ALA A 1 88 ? 16.359 -3.779 -18.375 1.00 91.38 88 ALA A N 1
ATOM 694 C CA . ALA A 1 88 ? 16.962 -4.754 -17.469 1.00 91.38 88 ALA A CA 1
ATOM 695 C C . ALA A 1 88 ? 17.864 -4.057 -16.446 1.00 91.38 88 ALA A C 1
ATOM 697 O O . ALA A 1 88 ? 18.635 -3.175 -16.817 1.00 91.38 88 ALA A O 1
ATOM 698 N N . CYS A 1 89 ? 17.772 -4.452 -15.179 1.00 92.00 89 CYS A N 1
ATOM 699 C CA . CYS A 1 89 ? 18.608 -3.906 -14.113 1.00 92.00 89 CYS A CA 1
ATOM 700 C C . CYS A 1 89 ? 19.742 -4.881 -13.781 1.00 92.00 89 CYS A C 1
ATOM 702 O O . CYS A 1 89 ? 19.502 -6.079 -13.656 1.00 92.00 89 CYS A O 1
ATOM 704 N N . GLU A 1 90 ? 20.950 -4.369 -13.550 1.00 86.31 90 GLU A N 1
ATOM 705 C CA . GLU A 1 90 ? 22.114 -5.173 -13.128 1.00 86.31 90 GLU A CA 1
ATOM 706 C C . GLU A 1 90 ? 22.075 -5.580 -11.637 1.00 86.31 90 GLU A C 1
ATOM 708 O O . GLU A 1 90 ? 23.040 -6.113 -11.098 1.00 86.31 90 GLU A O 1
ATOM 713 N N . GLY A 1 91 ? 20.956 -5.349 -10.947 1.00 88.00 91 GLY A N 1
ATOM 714 C CA . GLY A 1 91 ? 20.820 -5.615 -9.519 1.00 88.00 91 GLY A CA 1
ATOM 715 C C . GLY A 1 91 ? 19.371 -5.654 -9.050 1.00 88.00 91 GLY A C 1
ATOM 716 O O . GLY A 1 91 ? 18.449 -5.967 -9.805 1.00 88.00 91 GLY A O 1
ATOM 717 N N . ASP A 1 92 ? 19.167 -5.342 -7.773 1.00 94.19 92 ASP A N 1
ATOM 718 C CA . ASP A 1 92 ? 17.846 -5.378 -7.159 1.00 94.19 92 ASP A CA 1
ATOM 719 C C . ASP A 1 92 ? 16.923 -4.254 -7.686 1.00 94.19 92 ASP A C 1
ATOM 721 O O . ASP A 1 92 ? 17.363 -3.212 -8.177 1.00 94.19 92 ASP A O 1
ATOM 725 N N . CYS A 1 93 ? 15.609 -4.443 -7.563 1.00 95.88 93 CYS A N 1
ATOM 726 C CA . CYS A 1 93 ? 14.619 -3.419 -7.881 1.00 95.88 93 CYS A CA 1
ATOM 727 C C . CYS A 1 93 ? 14.355 -2.484 -6.702 1.00 95.88 93 CYS A C 1
ATOM 729 O O . CYS A 1 93 ? 14.349 -2.901 -5.541 1.00 95.88 93 CYS A O 1
ATOM 731 N N . LYS A 1 94 ? 14.023 -1.222 -7.003 1.00 96.00 94 LYS A N 1
ATOM 732 C CA . LYS A 1 94 ? 13.519 -0.260 -6.016 1.00 96.00 94 LYS A CA 1
ATOM 733 C C . LYS A 1 94 ? 12.342 -0.845 -5.246 1.00 96.00 94 LYS A C 1
ATOM 735 O O . LYS A 1 94 ? 11.570 -1.665 -5.746 1.00 96.00 94 LYS A O 1
ATOM 740 N N . ALA A 1 95 ? 12.181 -0.355 -4.023 1.00 97.12 95 ALA A N 1
ATOM 741 C CA . ALA A 1 95 ? 11.086 -0.757 -3.169 1.00 97.12 95 ALA A CA 1
ATOM 742 C C . ALA A 1 95 ? 9.724 -0.563 -3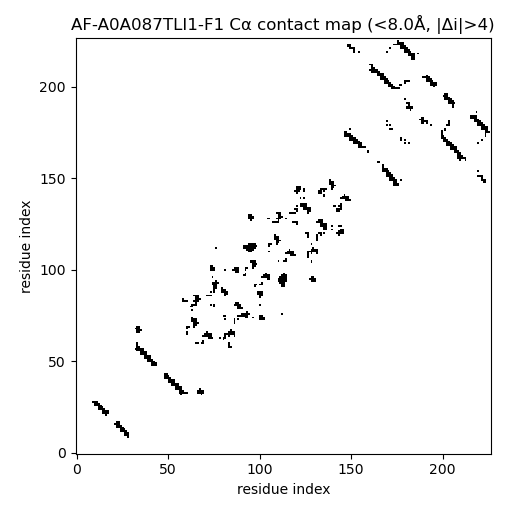.862 1.00 97.12 95 ALA A C 1
ATOM 744 O O . ALA A 1 95 ? 9.439 0.507 -4.399 1.00 97.12 95 ALA A O 1
ATOM 745 N N . GLY A 1 96 ? 8.893 -1.607 -3.865 1.00 97.50 96 GLY A N 1
ATOM 746 C CA . GLY A 1 96 ? 7.604 -1.604 -4.565 1.00 97.50 96 GLY A CA 1
ATOM 747 C C . GLY A 1 96 ? 7.615 -2.224 -5.964 1.00 97.50 96 GLY A C 1
ATOM 748 O O . GLY A 1 96 ? 6.537 -2.361 -6.552 1.00 97.50 96 GLY A O 1
ATOM 749 N N . TYR A 1 97 ? 8.782 -2.637 -6.465 1.00 97.31 97 TYR A N 1
ATOM 750 C CA . TYR A 1 97 ? 8.964 -3.227 -7.791 1.00 97.31 97 TYR A CA 1
ATOM 751 C C . TYR A 1 97 ? 9.764 -4.538 -7.740 1.00 97.31 97 TYR A C 1
ATOM 753 O O . TYR A 1 97 ? 10.518 -4.787 -6.801 1.00 97.31 97 TYR A O 1
ATOM 761 N N . MET A 1 98 ? 9.584 -5.380 -8.759 1.00 96.50 98 MET A N 1
ATOM 762 C CA . MET A 1 98 ? 10.271 -6.661 -8.951 1.00 96.50 98 MET A CA 1
ATOM 763 C C . MET A 1 98 ? 10.344 -7.059 -10.437 1.00 96.50 98 MET A C 1
ATOM 765 O O . MET A 1 98 ? 9.745 -6.424 -11.311 1.00 96.50 98 MET A O 1
ATOM 769 N N . GLY A 1 99 ? 11.020 -8.178 -10.705 1.00 94.50 99 GLY A N 1
ATOM 770 C CA . GLY A 1 99 ? 11.205 -8.749 -12.042 1.00 94.50 99 GLY A CA 1
ATOM 771 C C . GLY A 1 99 ? 12.494 -8.268 -12.709 1.00 94.50 99 GLY A C 1
ATOM 772 O O . GLY A 1 99 ? 13.132 -7.345 -12.223 1.00 94.50 99 GLY A O 1
ATOM 773 N N . PHE A 1 100 ? 12.865 -8.884 -13.835 1.00 90.38 100 PHE A N 1
ATOM 774 C CA . PHE A 1 100 ? 14.183 -8.673 -14.460 1.00 90.38 100 PHE A CA 1
ATOM 775 C C . PHE A 1 100 ? 14.464 -7.211 -14.871 1.00 90.38 100 PHE A C 1
ATOM 777 O O . PHE A 1 10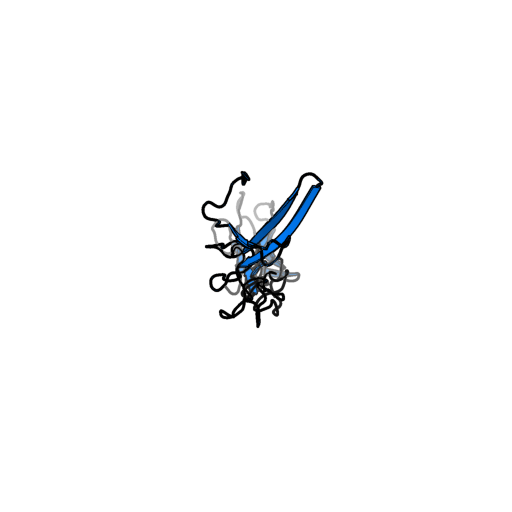0 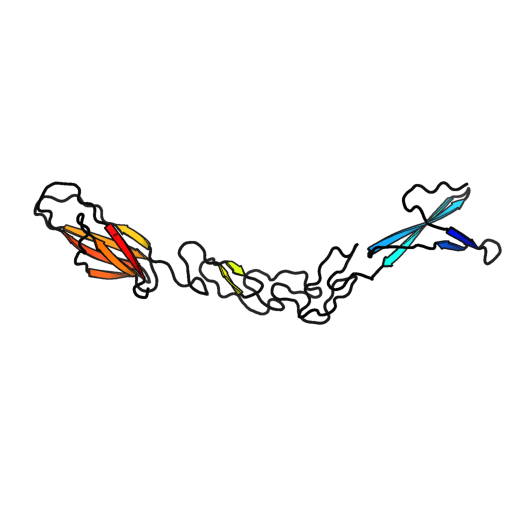? 15.605 -6.766 -14.851 1.00 90.38 100 PHE A O 1
ATOM 784 N N . ASN A 1 101 ? 13.421 -6.459 -15.234 1.00 92.31 101 ASN A N 1
ATOM 785 C CA . ASN A 1 101 ? 13.499 -5.049 -15.627 1.00 92.31 101 ASN A CA 1
ATOM 786 C C . ASN A 1 101 ? 12.813 -4.103 -14.628 1.00 92.31 101 ASN A C 1
ATOM 788 O O . ASN A 1 101 ? 12.532 -2.944 -14.938 1.00 92.31 101 ASN A O 1
ATOM 792 N N . CYS A 1 102 ? 12.473 -4.610 -13.440 1.00 95.81 102 CYS A N 1
ATOM 793 C CA . CYS A 1 102 ? 11.833 -3.850 -12.369 1.00 95.81 102 CYS A CA 1
ATOM 794 C C . CYS A 1 102 ? 10.534 -3.125 -12.757 1.00 95.81 102 CYS A C 1
ATOM 796 O O . CYS A 1 102 ? 10.143 -2.155 -12.117 1.00 95.81 102 CYS A O 1
ATOM 798 N N . GLN A 1 103 ? 9.823 -3.599 -13.783 1.00 94.75 103 GLN A N 1
ATOM 799 C CA . GLN A 1 103 ? 8.563 -2.984 -14.217 1.00 94.75 103 GLN A CA 1
ATOM 800 C C . GLN A 1 103 ? 7.331 -3.586 -13.534 1.00 94.75 103 GLN A C 1
ATOM 802 O O . GLN A 1 103 ? 6.242 -3.010 -13.584 1.00 94.75 103 GLN A O 1
ATOM 807 N N . LYS A 1 104 ? 7.467 -4.743 -12.873 1.00 96.25 104 LYS A N 1
ATOM 808 C CA . LYS A 1 104 ? 6.343 -5.369 -12.171 1.00 96.25 104 LYS A CA 1
ATOM 809 C C . LYS A 1 104 ? 6.221 -4.756 -10.784 1.00 96.25 104 LYS A C 1
ATOM 811 O O . LYS A 1 104 ? 7.141 -4.852 -9.980 1.00 96.25 104 LYS A O 1
ATOM 816 N N . ARG A 1 105 ? 5.072 -4.147 -10.486 1.00 96.69 105 ARG A N 1
ATOM 817 C CA . ARG A 1 105 ? 4.750 -3.708 -9.119 1.00 96.69 105 ARG A CA 1
ATOM 818 C C . ARG A 1 105 ? 4.630 -4.918 -8.199 1.00 96.69 105 ARG A C 1
ATOM 820 O O . ARG A 1 105 ? 4.191 -5.978 -8.644 1.00 96.69 105 ARG A O 1
ATOM 827 N N . CYS A 1 106 ? 4.938 -4.734 -6.917 1.00 97.81 106 CYS A N 1
ATOM 828 C CA . CYS A 1 106 ? 4.776 -5.807 -5.944 1.00 97.81 106 CYS A CA 1
ATOM 829 C C . CYS A 1 106 ? 3.353 -6.377 -5.956 1.00 97.81 106 CYS A C 1
ATOM 831 O O . CYS A 1 106 ? 2.382 -5.602 -5.944 1.00 97.81 106 CYS A O 1
ATOM 833 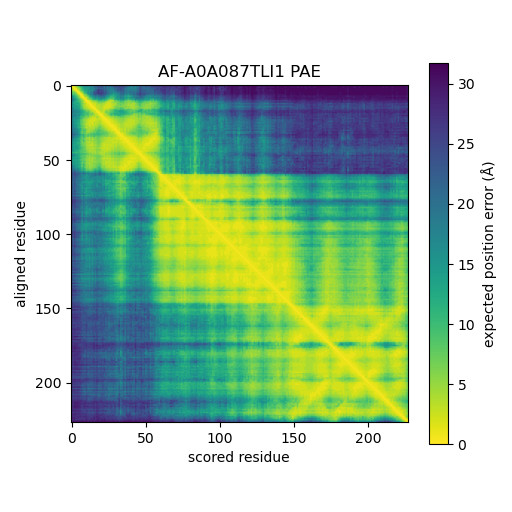N N . PRO A 1 107 ? 3.205 -7.713 -5.952 1.00 96.00 107 PRO A N 1
ATOM 834 C CA . PRO A 1 107 ? 1.903 -8.336 -5.801 1.00 96.00 107 PRO A CA 1
ATOM 835 C C . PRO A 1 107 ? 1.289 -7.975 -4.447 1.00 96.00 107 PRO A C 1
ATOM 837 O O . PRO A 1 107 ? 1.962 -7.509 -3.518 1.00 96.00 107 PRO A O 1
ATOM 840 N N . THR A 1 108 ? -0.020 -8.184 -4.334 1.00 92.81 108 THR A N 1
ATOM 841 C CA . THR A 1 108 ? -0.747 -8.001 -3.075 1.00 92.81 108 THR A CA 1
ATOM 842 C C . THR A 1 108 ? -0.049 -8.769 -1.947 1.00 92.81 108 THR A C 1
ATOM 844 O O . THR A 1 108 ? 0.426 -9.882 -2.150 1.00 92.81 108 THR A O 1
ATOM 847 N N . ASN A 1 109 ? 0.019 -8.161 -0.762 1.00 92.06 109 ASN A N 1
ATOM 848 C CA . ASN A 1 109 ? 0.667 -8.701 0.441 1.00 92.06 109 ASN A CA 1
ATOM 849 C C . ASN A 1 109 ? 2.205 -8.799 0.415 1.00 92.06 109 ASN A C 1
ATOM 851 O O . ASN A 1 109 ? 2.781 -9.454 1.286 1.00 92.06 109 ASN A O 1
ATOM 855 N N . SER A 1 110 ? 2.883 -8.108 -0.502 1.00 97.44 110 SER A N 1
ATOM 856 C CA . SER A 1 110 ? 4.348 -7.994 -0.505 1.00 97.44 110 SER A CA 1
ATOM 857 C C . SER A 1 110 ? 4.819 -6.546 -0.643 1.00 97.44 110 SER A C 1
ATOM 859 O O . SER A 1 110 ? 4.103 -5.701 -1.189 1.00 97.44 110 SER A O 1
ATOM 861 N N . TYR A 1 111 ? 6.012 -6.254 -0.125 1.00 98.31 111 TYR A N 1
ATOM 862 C CA . TYR A 1 111 ? 6.595 -4.918 -0.153 1.00 98.31 111 TYR A CA 1
ATOM 863 C C . TYR A 1 111 ? 8.130 -4.931 -0.111 1.00 98.31 111 TYR A C 1
ATOM 865 O O . TYR A 1 111 ? 8.767 -5.968 0.103 1.00 98.31 111 TYR A O 1
ATOM 873 N N . GLY A 1 112 ? 8.725 -3.750 -0.278 1.00 97.69 112 GLY A N 1
ATOM 874 C CA . GLY A 1 112 ? 10.163 -3.535 -0.160 1.00 97.69 112 GLY A CA 1
ATOM 875 C C . GLY A 1 112 ? 10.923 -3.820 -1.451 1.00 97.69 112 GLY A C 1
ATOM 876 O O . GLY A 1 112 ? 10.333 -4.019 -2.515 1.00 97.69 112 GLY A O 1
ATOM 877 N N . VAL A 1 113 ? 12.252 -3.790 -1.349 1.00 96.69 113 VAL A N 1
ATOM 878 C CA . VAL A 1 113 ? 13.188 -4.105 -2.441 1.00 96.69 113 VAL A CA 1
ATOM 879 C C . VAL A 1 113 ? 12.886 -5.503 -2.971 1.00 96.69 113 VAL A C 1
ATOM 881 O O . VAL A 1 113 ? 12.771 -6.455 -2.190 1.00 96.69 113 VAL A O 1
ATOM 884 N N . ASN A 1 114 ? 12.698 -5.615 -4.288 1.00 96.25 114 ASN A N 1
ATOM 885 C CA . ASN A 1 114 ? 12.304 -6.858 -4.959 1.00 96.25 114 ASN A CA 1
ATOM 886 C C . ASN A 1 114 ? 11.058 -7.550 -4.383 1.00 96.25 114 ASN A C 1
ATOM 888 O O . ASN A 1 114 ? 10.865 -8.747 -4.595 1.00 96.25 114 ASN A O 1
ATOM 892 N N . CYS A 1 115 ? 10.219 -6.831 -3.632 1.00 97.44 115 CYS A N 1
ATOM 893 C CA . CYS A 1 115 ? 9.031 -7.386 -2.983 1.00 97.44 115 CYS A CA 1
ATOM 894 C C . CYS A 1 115 ? 9.333 -8.574 -2.051 1.00 97.44 115 CYS A C 1
ATOM 896 O O . CYS A 1 115 ? 8.481 -9.436 -1.835 1.00 97.44 115 CYS A O 1
ATOM 898 N N . ARG A 1 116 ? 10.551 -8.638 -1.490 1.00 97.06 116 ARG A N 1
ATOM 899 C CA . ARG A 1 116 ? 11.005 -9.767 -0.658 1.00 97.06 116 ARG A CA 1
ATOM 900 C C . ARG A 1 116 ? 10.379 -9.785 0.744 1.00 97.06 116 ARG A C 1
ATOM 902 O O . ARG A 1 116 ? 10.516 -10.778 1.454 1.00 97.06 116 ARG A O 1
ATOM 909 N N . LYS A 1 117 ? 9.695 -8.714 1.168 1.00 97.94 117 LYS A N 1
ATOM 910 C CA . LYS A 1 117 ? 9.043 -8.628 2.486 1.00 97.94 117 LYS A CA 1
ATOM 911 C C . LYS A 1 117 ? 7.541 -8.885 2.371 1.00 97.94 117 LYS A C 1
ATOM 913 O O . LYS A 1 117 ? 6.908 -8.474 1.403 1.00 97.94 117 LYS A O 1
ATOM 918 N N . LYS A 1 118 ? 6.956 -9.539 3.380 1.00 97.25 118 LYS A N 1
ATOM 919 C CA . LYS A 1 118 ? 5.509 -9.805 3.467 1.00 97.25 118 LYS A CA 1
ATOM 920 C C . LYS A 1 118 ? 4.798 -8.721 4.264 1.00 97.25 118 LYS A C 1
ATOM 922 O O . LYS A 1 118 ? 5.225 -8.384 5.364 1.00 97.25 118 LYS A O 1
ATOM 927 N N . CYS A 1 119 ? 3.683 -8.225 3.744 1.00 96.94 119 CYS A N 1
ATOM 928 C CA . CYS A 1 119 ? 2.828 -7.293 4.470 1.00 96.94 119 CYS A CA 1
ATOM 929 C C . CYS A 1 119 ? 2.169 -7.975 5.674 1.00 96.94 119 CYS A C 1
ATOM 931 O O . CYS A 1 119 ? 1.710 -9.111 5.578 1.00 96.94 119 CYS A O 1
ATOM 933 N N . LEU A 1 120 ? 2.072 -7.246 6.786 1.00 96.31 120 LEU A N 1
ATOM 934 C CA . LEU A 1 120 ? 1.479 -7.730 8.040 1.00 96.31 120 LEU A CA 1
ATOM 935 C C . LEU A 1 120 ? 0.128 -7.072 8.362 1.00 96.31 120 LEU A C 1
ATOM 937 O O . LEU A 1 120 ? -0.394 -7.248 9.464 1.00 96.31 120 LEU A O 1
ATOM 941 N N . CYS A 1 121 ? -0.424 -6.297 7.425 1.00 96.62 121 CYS A N 1
ATOM 942 C CA . CYS A 1 121 ? -1.693 -5.599 7.600 1.00 96.62 121 CYS A CA 1
ATOM 943 C C . CYS A 1 121 ? -2.830 -6.601 7.816 1.00 96.62 121 CYS A C 1
ATOM 945 O O . CYS A 1 121 ? -3.048 -7.491 6.996 1.00 96.62 121 CYS A O 1
ATOM 947 N N . ALA A 1 122 ? -3.558 -6.447 8.917 1.00 94.31 122 ALA A N 1
ATOM 948 C CA . ALA A 1 122 ? -4.728 -7.251 9.234 1.00 94.31 122 ALA A CA 1
ATOM 949 C C . ALA A 1 122 ? -6.025 -6.542 8.815 1.00 94.31 122 ALA A C 1
ATOM 951 O O . ALA A 1 122 ? -6.022 -5.367 8.441 1.00 94.31 122 ALA A O 1
ATOM 952 N N . ASN A 1 123 ? -7.144 -7.263 8.909 1.00 93.06 123 ASN A N 1
ATOM 953 C CA . ASN A 1 123 ? -8.498 -6.706 8.853 1.00 93.06 123 ASN A CA 1
ATOM 954 C C . ASN A 1 123 ? -8.798 -5.822 7.625 1.00 93.06 123 ASN A C 1
ATOM 956 O O . ASN A 1 123 ? -9.449 -4.783 7.732 1.00 93.06 123 ASN A O 1
ATOM 960 N N . GLY A 1 124 ? -8.295 -6.222 6.454 1.00 92.38 124 GLY A N 1
ATOM 961 C CA . GLY A 1 124 ? -8.503 -5.487 5.203 1.00 92.38 124 GLY A CA 1
ATOM 962 C C . GLY A 1 124 ? -7.662 -4.212 5.059 1.00 92.38 124 GLY A C 1
ATOM 963 O O . GLY A 1 124 ? -7.914 -3.421 4.153 1.00 92.38 124 GLY A O 1
ATOM 964 N N . GLY A 1 125 ? -6.666 -3.994 5.927 1.00 94.88 125 GLY A N 1
ATOM 965 C CA . GLY A 1 125 ? -5.727 -2.880 5.804 1.00 94.88 125 GLY A CA 1
ATOM 966 C C . GLY A 1 125 ? -4.942 -2.924 4.488 1.00 94.88 125 GLY A C 1
ATOM 967 O O . GLY A 1 125 ? -4.437 -3.973 4.081 1.00 94.88 125 GLY A O 1
ATOM 968 N N . ARG A 1 126 ? -4.814 -1.773 3.819 1.00 95.62 126 ARG A N 1
ATOM 969 C CA . ARG A 1 126 ? -4.091 -1.656 2.544 1.00 95.62 126 ARG A CA 1
ATOM 970 C C . ARG A 1 126 ? -2.601 -1.479 2.810 1.00 95.62 126 ARG A C 1
ATOM 972 O O . ARG A 1 126 ? -2.201 -0.518 3.457 1.00 95.62 126 ARG A O 1
ATOM 979 N N . CYS A 1 127 ? -1.791 -2.390 2.282 1.00 97.06 127 CYS A N 1
ATOM 980 C CA . CYS A 1 127 ? -0.340 -2.337 2.419 1.00 97.06 127 CYS A CA 1
ATOM 981 C C . CYS A 1 127 ? 0.299 -1.435 1.357 1.00 97.06 127 CYS A C 1
ATOM 983 O O . CYS A 1 127 ? 0.029 -1.584 0.160 1.00 97.06 127 CYS A O 1
ATOM 985 N N . ASN A 1 128 ? 1.186 -0.540 1.783 1.00 97.50 128 ASN A N 1
ATOM 986 C CA . ASN A 1 128 ? 2.070 0.193 0.893 1.00 97.50 128 ASN A CA 1
ATOM 987 C C . ASN A 1 128 ? 3.187 -0.737 0.395 1.00 97.50 128 ASN A C 1
ATOM 989 O O . ASN A 1 128 ? 3.951 -1.307 1.169 1.00 97.50 128 ASN A O 1
ATOM 993 N N . ARG A 1 129 ? 3.291 -0.878 -0.927 1.00 97.44 129 ARG A N 1
ATOM 994 C CA . ARG A 1 129 ? 4.251 -1.772 -1.591 1.00 97.44 129 ARG A CA 1
ATOM 995 C C . ARG A 1 129 ? 5.705 -1.318 -1.439 1.00 97.44 129 ARG A C 1
ATOM 997 O O . ARG A 1 129 ? 6.605 -2.140 -1.573 1.00 97.44 129 ARG A O 1
ATOM 1004 N N . ALA A 1 130 ? 5.953 -0.037 -1.179 1.00 96.56 130 ALA A N 1
ATOM 1005 C CA . ALA A 1 130 ? 7.306 0.470 -0.991 1.00 96.56 130 ALA A CA 1
ATOM 1006 C C . ALA A 1 130 ? 7.833 0.128 0.411 1.00 96.56 130 ALA A C 1
ATOM 1008 O O . ALA A 1 130 ? 8.842 -0.557 0.546 1.00 96.56 130 ALA A O 1
ATOM 1009 N N . ASP A 1 131 ? 7.127 0.537 1.461 1.00 97.00 131 ASP A N 1
ATOM 1010 C CA . ASP A 1 131 ? 7.647 0.508 2.836 1.00 97.00 131 ASP A CA 1
ATOM 1011 C C . ASP A 1 131 ? 6.928 -0.473 3.779 1.00 97.00 131 ASP A C 1
ATOM 1013 O O . ASP A 1 131 ? 7.409 -0.732 4.883 1.00 97.00 131 ASP A O 1
ATOM 1017 N N . GLY A 1 132 ? 5.811 -1.065 3.346 1.00 96.88 132 GLY A N 1
ATOM 1018 C CA . GLY A 1 132 ? 5.028 -2.016 4.134 1.00 96.88 132 GLY A CA 1
ATOM 1019 C C . GLY A 1 132 ? 4.101 -1.376 5.163 1.00 96.88 132 GLY A C 1
ATOM 1020 O O . GLY A 1 132 ? 3.529 -2.094 5.985 1.00 96.88 132 GLY A O 1
ATOM 1021 N N . THR A 1 133 ? 3.945 -0.050 5.150 1.00 97.25 133 THR A N 1
ATOM 1022 C CA . THR A 1 133 ? 2.998 0.652 6.026 1.00 97.25 133 THR A CA 1
ATOM 1023 C C . THR A 1 133 ? 1.555 0.256 5.712 1.00 97.25 133 THR A C 1
ATOM 1025 O O . THR A 1 133 ? 1.203 -0.039 4.567 1.00 97.25 133 THR A O 1
ATOM 1028 N N . CYS A 1 134 ? 0.707 0.224 6.742 1.00 97.00 134 CYS A N 1
ATOM 1029 C CA . CYS A 1 134 ? -0.687 -0.182 6.613 1.00 97.00 134 CYS A CA 1
ATOM 1030 C C . CYS A 1 134 ? -1.620 1.024 6.717 1.00 97.00 134 CYS A C 1
ATOM 1032 O O . CYS A 1 134 ? -1.702 1.671 7.759 1.00 97.00 134 CYS A O 1
ATOM 1034 N N . ALA A 1 135 ? -2.384 1.279 5.658 1.00 96.00 135 ALA A N 1
ATOM 1035 C CA . ALA A 1 135 ? -3.534 2.168 5.711 1.00 96.00 135 ALA A CA 1
ATOM 1036 C C . ALA A 1 135 ? -4.752 1.371 6.201 1.00 96.00 135 ALA A C 1
ATOM 1038 O O . ALA A 1 135 ? -5.305 0.537 5.474 1.00 96.00 135 ALA A O 1
ATOM 1039 N N . CYS A 1 136 ? -5.138 1.592 7.457 1.00 94.62 136 CYS A N 1
ATOM 1040 C CA . CYS A 1 136 ? -6.248 0.879 8.080 1.00 94.62 136 CYS A CA 1
ATOM 1041 C C . CYS A 1 136 ? -7.606 1.376 7.582 1.00 94.62 136 CYS A C 1
ATOM 1043 O O . CYS A 1 136 ? -7.777 2.549 7.258 1.00 94.62 136 CYS A O 1
ATOM 1045 N N . VAL A 1 137 ? -8.578 0.465 7.547 1.00 92.44 137 VAL A N 1
ATOM 1046 C CA . VAL A 1 137 ? -9.940 0.734 7.077 1.00 92.44 137 VAL A CA 1
ATOM 1047 C C . VAL A 1 137 ? -10.948 0.610 8.218 1.00 92.44 137 VAL A C 1
ATOM 1049 O O . VAL A 1 137 ? -10.773 -0.180 9.151 1.00 92.44 137 VAL A O 1
ATOM 1052 N N . GLY A 1 138 ? -12.018 1.403 8.148 1.00 89.56 138 GLY A N 1
ATOM 1053 C CA . GLY A 1 138 ? -13.114 1.375 9.115 1.00 89.56 138 GLY A CA 1
ATOM 1054 C C . GLY A 1 138 ? -12.662 1.649 10.553 1.00 89.56 138 GLY A C 1
ATOM 1055 O O . GLY A 1 138 ? -12.150 2.725 10.876 1.00 89.56 138 GLY A O 1
ATOM 1056 N N . ARG A 1 139 ? -12.885 0.667 11.436 1.00 86.62 139 ARG A N 1
ATOM 1057 C CA . ARG A 1 139 ? -12.600 0.781 12.874 1.00 86.62 139 ARG A CA 1
ATOM 1058 C C . ARG A 1 139 ? -11.197 0.338 13.287 1.00 86.62 139 ARG A C 1
ATOM 1060 O O . ARG A 1 139 ? -10.886 0.414 14.466 1.00 86.62 139 ARG A O 1
ATOM 1067 N N . TRP A 1 140 ? -10.346 -0.101 12.366 1.00 89.69 140 TRP A N 1
ATOM 1068 C CA . TRP A 1 140 ? -9.021 -0.627 12.708 1.00 89.69 140 TRP A CA 1
ATOM 1069 C C . TRP A 1 140 ? -7.941 0.459 12.750 1.00 89.69 140 TRP A C 1
ATOM 1071 O O . TRP A 1 140 ? -8.017 1.465 12.043 1.00 89.69 140 TRP A O 1
ATOM 1081 N N . ARG A 1 141 ? -6.936 0.252 13.600 1.00 88.69 141 ARG A N 1
ATOM 1082 C CA . ARG A 1 141 ? -5.829 1.157 13.919 1.00 88.69 141 ARG A CA 1
ATOM 1083 C C . ARG A 1 141 ? -4.570 0.378 14.318 1.00 88.69 141 ARG A C 1
ATOM 1085 O O . ARG A 1 141 ? -4.549 -0.857 14.349 1.00 88.69 141 ARG A O 1
ATOM 1092 N N . GLY A 1 142 ? -3.515 1.135 14.603 1.00 89.25 142 GLY A N 1
ATOM 1093 C CA . GLY A 1 142 ? -2.195 0.621 14.931 1.00 89.25 142 GLY A CA 1
ATOM 1094 C C . GLY A 1 142 ? -1.384 0.315 13.677 1.00 89.25 142 GLY A C 1
ATOM 1095 O O . GLY A 1 142 ? -1.906 0.273 12.562 1.00 89.25 142 GLY A O 1
ATOM 1096 N N . ARG A 1 143 ? -0.089 0.057 13.867 1.00 93.31 143 ARG A N 1
ATOM 1097 C CA . ARG A 1 143 ? 0.883 -0.163 12.780 1.00 93.31 143 ARG A CA 1
ATOM 1098 C C . ARG A 1 143 ? 0.462 -1.251 11.783 1.00 93.31 143 ARG A C 1
ATOM 1100 O O . ARG A 1 143 ? 0.798 -1.164 10.608 1.00 93.31 143 ARG A O 1
ATOM 1107 N N . TYR A 1 144 ? -0.268 -2.262 12.259 1.00 95.06 144 TYR A N 1
ATOM 1108 C CA . TYR A 1 144 ? -0.697 -3.426 11.476 1.00 95.06 144 TYR A CA 1
ATOM 1109 C C . TYR A 1 144 ? -2.221 -3.597 11.399 1.00 95.06 144 TYR A C 1
ATOM 1111 O O . TYR A 1 144 ? -2.690 -4.669 11.023 1.00 95.06 144 TYR A O 1
ATOM 1119 N N . CYS A 1 145 ? -3.005 -2.576 11.759 1.00 93.75 145 CYS A N 1
ATOM 1120 C CA . CYS A 1 145 ? -4.475 -2.625 11.727 1.00 93.75 145 CYS A CA 1
ATOM 1121 C C . CYS A 1 145 ? -5.089 -3.743 12.586 1.00 93.75 145 CYS A C 1
ATOM 1123 O O . CYS A 1 145 ? -6.122 -4.313 12.234 1.00 93.75 145 CYS A O 1
ATOM 1125 N N . LYS A 1 146 ? -4.438 -4.081 13.704 1.00 90.62 146 LYS A N 1
ATOM 1126 C CA . LYS A 1 146 ? -4.892 -5.118 14.647 1.00 90.62 146 LYS A CA 1
ATOM 1127 C C . LYS A 1 146 ? -5.653 -4.547 15.842 1.00 90.62 146 LYS A C 1
ATOM 1129 O O . LYS A 1 146 ? -6.331 -5.297 16.533 1.00 90.62 146 LYS A O 1
ATOM 1134 N N . GLU A 1 147 ? -5.561 -3.243 16.074 1.00 86.88 147 GLU A N 1
ATOM 1135 C CA . GLU A 1 147 ? -6.248 -2.569 17.174 1.00 86.88 147 GLU A CA 1
ATOM 1136 C C . GLU A 1 147 ? -7.589 -2.050 16.663 1.00 86.88 147 GLU A C 1
ATOM 1138 O O . GLU A 1 147 ? -7.629 -1.294 15.695 1.00 86.88 147 GLU A O 1
ATOM 1143 N N . SER A 1 148 ? -8.704 -2.457 17.260 1.00 86.19 148 SER A N 1
ATOM 1144 C CA . SER A 1 148 ? -10.018 -1.924 16.893 1.00 86.19 148 SER A CA 1
ATOM 1145 C C . SER A 1 148 ? -10.382 -0.761 17.802 1.00 86.19 148 SER A C 1
ATOM 1147 O O . SER A 1 148 ? -10.383 -0.916 19.021 1.00 86.19 148 SER A O 1
ATOM 1149 N N . LYS A 1 149 ? -10.789 0.368 17.217 1.00 85.00 149 LYS A N 1
ATOM 1150 C CA . LYS A 1 149 ? -11.517 1.416 17.932 1.00 85.00 149 LYS A CA 1
ATOM 1151 C C . LYS A 1 149 ? -12.701 0.799 18.674 1.00 85.00 149 LYS A C 1
ATOM 1153 O O . LYS A 1 149 ? -13.394 -0.036 18.082 1.00 85.00 149 LYS A O 1
ATOM 1158 N N . PRO A 1 150 ? -12.962 1.251 19.901 1.00 87.62 150 PRO A N 1
ATOM 1159 C CA . PRO A 1 150 ? -14.128 0.810 20.616 1.00 87.62 150 PRO A CA 1
ATOM 1160 C C . PRO A 1 150 ? -15.373 1.412 19.965 1.00 87.62 150 PRO A C 1
ATOM 1162 O O . PRO A 1 150 ? -15.353 2.536 19.454 1.00 87.62 150 PRO A O 1
ATOM 1165 N N . GLN A 1 151 ? -16.441 0.632 19.927 1.00 89.38 151 GLN A N 1
ATOM 1166 C CA . GLN A 1 151 ? -17.690 0.997 19.282 1.00 89.38 151 GLN A CA 1
ATOM 1167 C C . GLN A 1 151 ? -18.851 0.450 20.096 1.00 89.38 151 GLN A C 1
ATOM 1169 O O . GLN A 1 151 ? -18.875 -0.737 20.409 1.00 89.38 151 GLN A O 1
ATOM 1174 N N . ILE A 1 152 ? -19.839 1.296 20.372 1.00 91.94 152 ILE A N 1
ATOM 1175 C CA . ILE A 1 152 ? -21.105 0.862 20.962 1.00 91.94 152 ILE A CA 1
ATOM 1176 C C . ILE A 1 152 ? -21.904 0.131 19.886 1.00 91.94 152 ILE A C 1
ATOM 1178 O O . ILE A 1 152 ? -22.125 0.663 18.798 1.00 91.94 152 ILE A O 1
ATOM 1182 N N . VAL A 1 153 ? -22.290 -1.106 20.183 1.00 93.25 153 VAL A N 1
ATOM 1183 C CA . VAL A 1 153 ? -22.997 -2.000 19.256 1.00 93.25 153 VAL A CA 1
ATOM 1184 C C . VAL A 1 153 ? -24.435 -2.279 19.685 1.00 93.25 153 VAL A C 1
ATOM 1186 O O . VAL A 1 153 ? -25.238 -2.669 18.844 1.00 93.25 153 VAL A O 1
ATOM 1189 N N . ALA A 1 154 ? -24.775 -2.068 20.961 1.00 94.06 154 ALA A N 1
ATOM 1190 C CA . ALA A 1 154 ? -26.146 -2.173 21.453 1.00 94.06 154 ALA A CA 1
ATOM 1191 C C . ALA A 1 154 ? -26.367 -1.310 22.702 1.00 94.06 154 ALA A C 1
ATOM 1193 O O . ALA A 1 154 ? -25.457 -1.136 23.515 1.00 94.06 154 ALA A O 1
ATOM 1194 N N . VAL A 1 155 ? -27.594 -0.821 22.870 1.00 94.00 155 VAL A N 1
ATOM 1195 C CA . VAL A 1 155 ? -28.082 -0.128 24.071 1.00 94.00 155 VAL A CA 1
ATOM 1196 C C . VAL A 1 155 ? -29.481 -0.640 24.415 1.00 94.00 155 VAL A C 1
ATOM 1198 O O . VAL A 1 155 ? -30.232 -1.038 23.524 1.00 94.00 155 VAL A O 1
ATOM 1201 N N . SER A 1 156 ? -29.834 -0.658 25.699 1.00 91.44 156 SER A N 1
ATOM 1202 C CA . SER A 1 156 ? -31.191 -0.984 26.149 1.00 91.44 156 SER A CA 1
ATOM 1203 C C . SER A 1 156 ? -32.122 0.223 26.025 1.00 91.44 156 SER A C 1
ATOM 1205 O O . SER A 1 156 ? -31.814 1.277 26.575 1.00 91.44 156 SER A O 1
ATOM 1207 N N . ASN A 1 157 ? -33.292 0.037 25.413 1.00 89.38 157 ASN A N 1
ATOM 1208 C CA . ASN A 1 157 ? -34.400 0.995 25.448 1.00 89.38 157 ASN A CA 1
ATOM 1209 C C . ASN A 1 157 ? -35.522 0.396 26.303 1.00 89.38 157 ASN A C 1
ATOM 1211 O O . ASN A 1 157 ? -35.980 -0.706 26.006 1.00 89.38 157 ASN A O 1
ATOM 1215 N N . LEU A 1 158 ? -35.930 1.078 27.375 1.00 90.12 158 LEU A N 1
ATOM 1216 C CA . LEU A 1 158 ? -36.839 0.531 28.389 1.00 90.12 158 LEU A CA 1
ATOM 1217 C C . LEU A 1 158 ? -38.007 1.482 28.665 1.00 90.12 158 LEU A C 1
ATOM 1219 O O . LEU A 1 158 ? -37.837 2.698 28.647 1.00 90.12 158 LEU A O 1
ATOM 1223 N N . ILE A 1 159 ? -39.169 0.912 28.988 1.00 90.25 159 ILE A N 1
ATOM 1224 C CA . ILE A 1 159 ? -40.339 1.625 29.515 1.00 90.25 159 ILE A CA 1
ATOM 1225 C C . ILE A 1 159 ? -40.600 1.070 30.914 1.00 90.25 159 ILE A C 1
ATOM 1227 O O . ILE A 1 159 ? -40.783 -0.135 31.074 1.00 90.25 159 ILE A O 1
ATOM 1231 N N . VAL A 1 160 ? -40.569 1.935 31.927 1.00 90.56 160 VAL A N 1
ATOM 1232 C CA . VAL A 1 160 ? -40.610 1.548 33.347 1.00 90.56 160 VAL A CA 1
ATOM 1233 C C . VAL A 1 160 ? -41.556 2.462 34.122 1.00 90.56 160 VAL A C 1
ATOM 1235 O O . VAL A 1 160 ? -41.749 3.618 33.743 1.00 90.56 160 VAL A O 1
ATOM 1238 N N . GLN A 1 161 ? -42.151 1.957 35.204 1.00 92.44 161 GLN A N 1
ATOM 1239 C CA . GLN A 1 161 ? -43.017 2.757 36.074 1.00 92.44 161 GLN A CA 1
ATOM 1240 C C . GLN A 1 161 ? -42.200 3.612 37.056 1.00 92.44 161 GLN A C 1
ATOM 1242 O O . GLN A 1 161 ? -41.056 3.291 37.387 1.00 92.44 161 GLN A O 1
ATOM 1247 N N . ILE A 1 162 ? -42.794 4.705 37.551 1.00 90.94 162 ILE A N 1
ATOM 1248 C CA . ILE A 1 162 ? -42.168 5.547 38.584 1.00 90.94 162 ILE A CA 1
ATOM 1249 C C . ILE A 1 162 ? -41.889 4.693 39.824 1.00 90.94 162 ILE A C 1
ATOM 1251 O O . ILE A 1 162 ? -42.752 3.954 40.290 1.00 90.94 162 ILE A O 1
ATOM 1255 N N . GLY A 1 163 ? -40.673 4.797 40.359 1.00 90.00 163 GLY A N 1
ATOM 1256 C CA . GLY A 1 163 ? -40.248 4.036 41.530 1.00 90.00 163 GLY A CA 1
ATOM 1257 C C . GLY A 1 163 ? -39.964 2.555 41.264 1.00 90.00 163 GLY A C 1
ATOM 1258 O O . GLY A 1 163 ? -39.558 1.865 42.195 1.00 90.00 163 GLY A O 1
ATOM 1259 N N . GLN A 1 164 ? -40.116 2.058 40.032 1.00 94.06 164 GLN A N 1
ATOM 1260 C CA . GLN A 1 164 ? -39.715 0.700 39.668 1.00 94.06 164 GLN A CA 1
ATOM 1261 C C . GLN A 1 164 ? -38.210 0.650 39.386 1.00 94.06 164 GLN A C 1
ATOM 1263 O O . GLN A 1 164 ? -37.675 1.486 38.659 1.00 94.06 164 GLN A O 1
ATOM 1268 N N . GLU A 1 165 ? -37.521 -0.341 39.947 1.00 93.06 165 GLU A N 1
ATOM 1269 C CA . GLU A 1 165 ? -36.122 -0.598 39.604 1.00 93.06 165 GLU A CA 1
ATOM 1270 C C . GLU A 1 165 ? -36.017 -1.278 38.241 1.00 93.06 165 GLU A C 1
ATOM 1272 O O . GLU A 1 165 ? -36.764 -2.207 37.927 1.00 93.06 165 GLU A O 1
ATOM 1277 N N . ALA A 1 166 ? -35.069 -0.816 37.432 1.00 92.25 166 ALA A N 1
ATOM 1278 C CA . ALA A 1 166 ? -34.790 -1.380 36.126 1.00 92.25 166 ALA A CA 1
ATOM 1279 C C . ALA A 1 166 ? -33.292 -1.439 35.843 1.00 92.25 166 ALA A C 1
ATOM 1281 O O . ALA A 1 166 ? -32.505 -0.632 36.341 1.00 92.25 166 ALA A O 1
ATOM 1282 N N . VAL A 1 167 ? -32.915 -2.407 35.012 1.00 93.31 167 VAL A N 1
ATOM 1283 C CA . VAL A 1 167 ? -31.528 -2.677 34.639 1.00 93.31 167 VAL A CA 1
ATOM 1284 C C . VAL A 1 167 ? -31.283 -2.158 33.231 1.00 93.31 167 VAL A C 1
ATOM 1286 O O . VAL A 1 167 ? -31.842 -2.677 32.268 1.00 93.31 167 VAL A O 1
ATOM 1289 N N . ILE A 1 168 ? -30.419 -1.160 33.109 1.00 93.81 168 ILE A N 1
ATOM 1290 C CA . ILE A 1 168 ? -29.957 -0.634 31.824 1.00 93.81 168 ILE A CA 1
ATOM 1291 C C . ILE A 1 168 ? -28.664 -1.327 31.411 1.00 93.81 168 ILE A C 1
ATOM 1293 O O . ILE A 1 168 ? -27.861 -1.741 32.252 1.00 93.81 168 ILE A O 1
ATOM 1297 N N . SER A 1 169 ? -28.428 -1.436 30.107 1.00 94.38 169 SER A N 1
ATOM 1298 C CA . SER A 1 169 ? -27.159 -1.948 29.609 1.00 94.38 169 SER A CA 1
ATOM 1299 C C . SER A 1 169 ? -26.692 -1.280 28.324 1.00 94.38 169 SER A C 1
ATOM 1301 O O . SER A 1 169 ? -27.488 -0.865 27.482 1.00 94.38 169 SER A O 1
ATOM 1303 N N . CYS A 1 170 ? -25.373 -1.218 28.176 1.00 95.19 170 CYS A N 1
ATOM 1304 C CA . CYS A 1 170 ? -24.694 -0.776 26.969 1.00 95.19 170 CYS A CA 1
ATOM 1305 C C . CYS A 1 170 ? -23.617 -1.794 26.594 1.00 95.19 170 CYS A C 1
ATOM 1307 O O . CYS A 1 170 ? -22.824 -2.207 27.441 1.00 95.19 170 CYS A O 1
ATOM 1309 N N . THR A 1 171 ? -23.586 -2.212 25.332 1.00 94.50 171 THR A N 1
ATOM 1310 C CA . THR A 1 171 ? -22.617 -3.179 24.810 1.00 94.50 171 THR A CA 1
ATOM 1311 C C . THR A 1 171 ? -21.674 -2.496 23.836 1.00 94.50 171 THR A C 1
ATOM 1313 O O . THR A 1 171 ? -22.120 -1.808 22.916 1.00 94.50 171 THR A O 1
ATOM 1316 N N . ALA A 1 172 ? -20.376 -2.730 24.005 1.00 92.81 172 ALA A N 1
ATOM 1317 C CA . ALA A 1 172 ? -19.340 -2.232 23.116 1.00 92.81 172 ALA A CA 1
ATOM 1318 C C . ALA A 1 172 ? -18.396 -3.351 22.652 1.00 92.81 172 ALA A C 1
ATOM 1320 O O . ALA A 1 172 ? -18.032 -4.237 23.428 1.00 92.81 172 ALA A O 1
ATOM 1321 N N . ASP A 1 173 ? -17.971 -3.269 21.392 1.00 90.38 173 ASP A N 1
ATOM 1322 C CA . ASP A 1 173 ? -16.905 -4.090 20.811 1.00 90.38 173 ASP A CA 1
ATOM 1323 C C . ASP A 1 173 ? -15.619 -3.246 20.718 1.00 90.38 173 ASP A C 1
ATOM 1325 O O . ASP A 1 173 ? -15.688 -2.076 20.340 1.00 90.38 173 ASP A O 1
ATOM 1329 N N . GLY A 1 174 ? -14.440 -3.798 21.027 1.00 81.75 174 GLY A N 1
ATOM 1330 C CA . GLY A 1 174 ? -13.180 -3.038 20.963 1.00 81.75 174 GLY A CA 1
ATOM 1331 C C . GLY A 1 174 ? -11.960 -3.713 21.601 1.00 81.75 174 GLY A C 1
ATOM 1332 O O . GLY A 1 174 ? -12.100 -4.608 22.434 1.00 81.75 174 GLY A O 1
ATOM 1333 N N . ILE A 1 175 ? -10.754 -3.276 21.202 1.00 73.56 175 ILE A N 1
ATOM 1334 C CA . ILE A 1 175 ? -9.457 -3.756 21.716 1.00 73.56 175 ILE A CA 1
ATOM 1335 C C . ILE A 1 175 ? -8.492 -2.571 21.841 1.00 73.56 175 ILE A C 1
ATOM 1337 O O . ILE A 1 175 ? -8.328 -1.838 20.861 1.00 73.56 175 ILE A O 1
ATOM 1341 N N . PRO A 1 176 ? -7.749 -2.451 22.957 1.00 73.06 176 PRO A N 1
ATOM 1342 C CA . PRO A 1 176 ? -7.867 -3.259 24.180 1.00 73.06 176 PRO A CA 1
ATOM 1343 C C . PRO A 1 176 ? -9.215 -3.023 24.877 1.00 73.06 176 PRO A C 1
ATOM 1345 O O . PRO A 1 176 ? -10.002 -2.217 24.394 1.00 73.06 176 PRO A O 1
ATOM 1348 N N . GLU A 1 177 ? -9.494 -3.757 25.961 1.00 80.31 177 GLU A N 1
ATOM 1349 C CA . GLU A 1 177 ? -10.713 -3.621 26.778 1.00 80.31 177 GLU A CA 1
ATOM 1350 C C . GLU A 1 177 ? -11.225 -2.165 26.818 1.00 80.31 177 GLU A C 1
ATOM 1352 O O . GLU A 1 177 ? -10.499 -1.278 27.287 1.00 80.31 177 GLU A O 1
ATOM 1357 N N . PRO A 1 178 ? -12.419 -1.882 26.267 1.00 84.50 178 PRO A N 1
ATOM 1358 C CA . PRO A 1 178 ? -12.972 -0.545 26.247 1.00 84.50 178 PRO A CA 1
ATOM 1359 C C . PRO A 1 178 ? -13.373 -0.121 27.656 1.00 84.50 178 PRO A C 1
ATOM 1361 O O . PRO A 1 178 ? -14.000 -0.881 28.392 1.00 84.50 178 PRO A O 1
ATOM 1364 N N . LEU A 1 179 ? -13.096 1.133 27.999 1.00 88.31 179 LEU A N 1
ATOM 1365 C CA . LEU A 1 179 ? -13.792 1.790 29.092 1.00 88.31 179 LEU A CA 1
ATOM 1366 C C . LEU A 1 179 ? -15.181 2.177 28.578 1.00 88.31 179 LEU A C 1
ATOM 1368 O O . LEU A 1 179 ? -15.288 2.890 27.576 1.00 88.31 179 LEU A O 1
ATOM 1372 N N . ILE A 1 180 ? -16.228 1.684 29.235 1.00 92.00 180 ILE A N 1
ATOM 1373 C CA . ILE A 1 180 ? -17.622 2.014 28.929 1.00 92.00 180 ILE A CA 1
ATOM 1374 C C . ILE A 1 180 ? -18.136 2.906 30.052 1.00 92.00 180 ILE A C 1
ATOM 1376 O O . ILE A 1 180 ? -18.030 2.537 31.220 1.00 92.00 180 ILE A O 1
ATOM 1380 N N . ILE A 1 181 ? -18.680 4.067 29.698 1.00 91.62 181 ILE A N 1
ATOM 1381 C CA . ILE A 1 181 ? -19.224 5.032 30.654 1.00 91.62 181 ILE A CA 1
ATOM 1382 C C . ILE A 1 181 ? -20.674 5.298 30.271 1.00 91.62 181 ILE A C 1
ATOM 1384 O O . ILE A 1 181 ? -20.970 5.532 29.098 1.00 91.62 181 ILE A O 1
ATOM 1388 N N . ILE A 1 182 ? -21.570 5.247 31.254 1.00 93.06 182 ILE A N 1
ATOM 1389 C CA . ILE A 1 182 ? -22.966 5.648 31.086 1.00 93.06 182 ILE A CA 1
ATOM 1390 C C . ILE A 1 182 ? -23.174 6.937 31.872 1.00 93.06 182 ILE A C 1
ATOM 1392 O O . ILE A 1 182 ? -22.816 7.012 33.048 1.00 93.06 182 ILE A O 1
ATOM 1396 N N . TYR A 1 183 ? -23.735 7.937 31.207 1.00 92.19 183 TYR A N 1
ATOM 1397 C CA . TYR A 1 183 ? -24.120 9.205 31.804 1.00 92.19 183 TYR A CA 1
ATOM 1398 C C . TYR A 1 183 ? -25.637 9.276 31.951 1.00 92.19 183 TYR A C 1
ATOM 1400 O O . TYR A 1 183 ? -26.366 8.839 31.056 1.00 92.19 183 TYR A O 1
ATOM 1408 N N . ASP A 1 184 ? -26.097 9.856 33.059 1.00 89.00 184 ASP A N 1
ATOM 1409 C CA . ASP A 1 184 ? -27.499 10.237 33.218 1.00 89.00 184 ASP A CA 1
ATOM 1410 C C . ASP A 1 184 ? -27.854 11.479 32.373 1.00 89.00 184 ASP A C 1
ATOM 1412 O O . ASP A 1 184 ? -26.995 12.108 31.749 1.00 89.00 184 ASP A O 1
ATOM 1416 N N . SER A 1 185 ? -29.128 11.876 32.384 1.00 85.88 185 SER A N 1
ATOM 1417 C CA . SER A 1 185 ? -29.617 13.050 31.643 1.00 85.88 185 SER A CA 1
ATOM 1418 C C . SER A 1 185 ? -29.060 14.391 32.149 1.00 85.88 185 SER A C 1
ATOM 1420 O O . SER A 1 185 ? -29.341 15.436 31.569 1.00 85.88 185 SER A O 1
ATOM 1422 N N . LYS A 1 186 ? -28.326 14.390 33.267 1.00 88.06 186 LYS A N 1
ATOM 1423 C CA . LYS A 1 186 ? -27.623 15.544 33.841 1.00 88.06 186 LYS A CA 1
ATOM 1424 C C . LYS A 1 186 ? -26.104 15.434 33.642 1.00 88.06 186 LYS A C 1
ATOM 1426 O O . LYS A 1 186 ? -25.364 16.210 34.240 1.00 88.06 186 LYS A O 1
ATOM 1431 N N . CYS A 1 187 ? -25.646 14.493 32.813 1.00 86.81 187 CYS A N 1
ATOM 1432 C CA . CYS A 1 187 ? -24.241 14.192 32.553 1.00 86.81 187 CYS A CA 1
ATOM 1433 C C . CYS A 1 187 ? -23.447 13.701 33.778 1.00 86.81 187 CYS A C 1
ATOM 1435 O O . CYS A 1 187 ? -22.216 13.767 33.775 1.00 86.81 187 CYS A O 1
ATOM 1437 N N . ASN A 1 188 ? -24.108 13.170 34.810 1.00 90.44 188 ASN A N 1
ATOM 1438 C CA . ASN A 1 188 ? -23.415 12.500 35.907 1.00 90.44 188 ASN A CA 1
ATOM 1439 C C . ASN A 1 188 ? -23.027 11.086 35.486 1.00 90.44 188 ASN A C 1
ATOM 1441 O O . ASN A 1 188 ? -23.823 10.367 34.878 1.00 90.44 188 ASN A O 1
ATOM 1445 N N . VAL A 1 189 ? -21.810 10.674 35.841 1.00 92.31 189 VAL A N 1
ATOM 1446 C CA . VAL A 1 189 ? -21.351 9.301 35.621 1.00 92.31 189 VAL A CA 1
ATOM 1447 C C . VAL A 1 189 ? -22.152 8.361 36.513 1.00 92.31 189 VAL A C 1
ATOM 1449 O O . VAL A 1 189 ? -22.223 8.548 37.726 1.00 92.31 189 VAL A O 1
ATOM 1452 N N . MET A 1 190 ? -22.742 7.343 35.901 1.00 93.12 190 MET A N 1
ATOM 1453 C CA . MET A 1 190 ? -23.481 6.308 36.605 1.00 93.12 190 MET A CA 1
ATOM 1454 C C . MET A 1 190 ? -22.547 5.200 37.086 1.00 93.12 190 MET A C 1
ATOM 1456 O O . MET A 1 190 ? -21.595 4.836 36.393 1.00 93.12 190 MET A O 1
ATOM 1460 N N . ASP A 1 191 ? -22.865 4.615 38.241 1.00 93.25 191 ASP A N 1
ATOM 1461 C CA . ASP A 1 191 ? -22.198 3.398 38.696 1.00 93.25 191 ASP A CA 1
ATOM 1462 C C . ASP A 1 191 ? -22.653 2.204 37.845 1.00 93.25 191 ASP A C 1
ATOM 1464 O O . ASP A 1 191 ? -23.847 1.893 37.747 1.00 93.25 191 ASP A O 1
ATOM 1468 N N . VAL A 1 192 ? -21.697 1.564 37.172 1.00 93.94 192 VAL A N 1
ATOM 1469 C CA . VAL A 1 192 ? -21.955 0.480 36.222 1.00 93.94 192 VAL A CA 1
ATOM 1470 C C . VAL A 1 192 ? -20.950 -0.645 36.401 1.00 93.94 192 VAL A C 1
ATOM 1472 O O . VAL A 1 192 ? -19.760 -0.433 36.621 1.00 93.94 192 VAL A O 1
ATOM 1475 N N . ARG A 1 193 ? -21.423 -1.878 36.228 1.00 94.06 193 ARG A N 1
ATOM 1476 C CA . ARG A 1 193 ? -20.585 -3.078 36.232 1.00 94.06 193 ARG A CA 1
ATOM 1477 C C . ARG A 1 193 ? -20.306 -3.513 34.802 1.00 94.06 193 ARG A C 1
ATOM 1479 O O . ARG A 1 193 ? -21.237 -3.813 34.055 1.00 94.06 193 ARG A O 1
ATOM 1486 N N . VAL A 1 194 ? -19.031 -3.555 34.422 1.00 91.81 194 VAL A N 1
ATOM 1487 C CA . VAL A 1 194 ? -18.592 -4.010 33.096 1.00 91.81 194 VAL A CA 1
ATOM 1488 C C . VAL A 1 194 ? -18.248 -5.497 33.149 1.00 91.81 194 VAL A C 1
ATOM 1490 O O . VAL A 1 194 ? -17.470 -5.929 33.994 1.00 91.81 194 VAL A O 1
ATOM 1493 N N . LYS A 1 195 ? -18.810 -6.286 32.230 1.00 91.69 195 LYS A N 1
ATOM 1494 C CA . LYS A 1 195 ? -18.498 -7.711 32.048 1.00 91.69 195 LYS A CA 1
ATOM 1495 C C . LYS A 1 195 ? -18.071 -8.008 30.615 1.00 91.69 195 LYS A C 1
ATOM 1497 O O . LYS A 1 195 ? -18.621 -7.443 29.670 1.00 91.69 195 LYS A O 1
ATOM 1502 N N . SER A 1 196 ? -17.125 -8.927 30.449 1.00 90.81 196 SER A N 1
ATOM 1503 C CA . SER A 1 196 ? -16.785 -9.496 29.141 1.00 90.81 196 SER A CA 1
ATOM 1504 C C . SER A 1 196 ? -17.843 -10.528 28.746 1.00 90.81 196 SER A C 1
ATOM 1506 O O . SER A 1 196 ? -18.154 -11.422 29.529 1.00 90.81 196 SER A O 1
ATOM 1508 N N . LEU A 1 197 ? -18.432 -10.385 27.558 1.00 91.00 197 LEU A N 1
ATOM 1509 C CA . LEU A 1 197 ? -19.406 -11.339 27.017 1.00 91.00 197 LEU A CA 1
ATOM 1510 C C . LEU A 1 197 ? -18.734 -12.363 26.100 1.00 91.00 197 LEU A C 1
ATOM 1512 O O . LEU A 1 197 ? -19.073 -13.542 26.122 1.00 91.00 197 LEU A O 1
ATOM 1516 N N . GLN A 1 198 ? -17.813 -11.894 25.258 1.00 87.81 198 GLN A N 1
ATOM 1517 C CA . GLN A 1 198 ? -17.037 -12.687 24.305 1.00 87.81 198 GLN A CA 1
ATOM 1518 C C . GLN A 1 198 ? -15.690 -11.997 24.070 1.00 87.81 198 GLN A C 1
ATOM 1520 O O . GLN A 1 198 ? -15.438 -10.895 24.560 1.00 87.81 198 GLN A O 1
ATOM 1525 N N . ARG A 1 199 ? -14.819 -12.613 23.266 1.00 84.25 199 ARG A N 1
ATOM 1526 C CA . ARG A 1 199 ? -13.538 -12.009 22.898 1.00 84.25 199 ARG A CA 1
ATOM 1527 C C . ARG A 1 199 ? -13.762 -10.632 22.251 1.00 84.25 199 ARG A C 1
ATOM 1529 O O . ARG A 1 199 ? -14.300 -10.546 21.152 1.00 84.25 199 ARG A O 1
ATOM 1536 N N . HIS A 1 200 ? -13.296 -9.582 22.933 1.00 86.81 200 HIS A N 1
ATOM 1537 C CA . HIS A 1 200 ? -13.399 -8.175 22.521 1.00 86.81 200 HIS A CA 1
ATOM 1538 C C . HIS A 1 200 ? -14.818 -7.572 22.534 1.00 86.81 200 HIS A C 1
ATOM 1540 O O . HIS A 1 200 ? -15.028 -6.542 21.895 1.00 86.81 200 HIS A O 1
ATOM 1546 N N . ARG A 1 201 ? -15.770 -8.182 23.256 1.00 92.00 201 ARG A N 1
ATOM 1547 C CA . ARG A 1 201 ? -17.144 -7.685 23.431 1.00 92.00 201 ARG A CA 1
ATOM 1548 C C . ARG A 1 201 ? -17.487 -7.574 24.910 1.00 92.00 201 ARG A C 1
ATOM 1550 O O . ARG A 1 201 ? -17.425 -8.570 25.629 1.00 92.00 201 ARG A O 1
ATOM 1557 N N . TYR A 1 202 ? -17.915 -6.391 25.339 1.00 93.00 202 TYR A N 1
ATOM 1558 C CA . TYR A 1 202 ? -18.130 -6.054 26.746 1.00 93.00 202 TYR A CA 1
ATOM 1559 C C . TYR A 1 202 ? -19.486 -5.390 26.944 1.00 93.00 202 TYR A C 1
ATOM 1561 O O . TYR A 1 202 ? -19.971 -4.678 26.067 1.00 93.00 202 TYR A O 1
ATOM 1569 N N . GLN A 1 203 ? -20.098 -5.614 28.101 1.00 94.69 203 GLN A N 1
ATOM 1570 C CA . GLN A 1 203 ? -21.376 -5.023 28.475 1.00 94.69 203 GLN A CA 1
ATOM 1571 C C . GLN A 1 203 ? -21.245 -4.311 29.817 1.00 94.69 203 GLN A C 1
ATOM 1573 O O . GLN A 1 203 ? -20.880 -4.939 30.807 1.00 94.69 203 GLN A O 1
ATOM 1578 N N . ALA A 1 204 ? -21.573 -3.022 29.842 1.00 95.06 204 ALA A N 1
ATOM 1579 C CA . ALA A 1 204 ? -21.805 -2.266 31.063 1.00 95.06 204 ALA A CA 1
ATOM 1580 C C . ALA A 1 204 ? -23.272 -2.401 31.467 1.00 95.06 204 ALA A C 1
ATOM 1582 O O . ALA A 1 204 ? -24.158 -2.264 30.622 1.00 95.06 204 ALA A O 1
ATOM 1583 N N . VAL A 1 205 ? -23.517 -2.679 32.743 1.00 95.62 205 VAL A N 1
ATOM 1584 C CA . VAL A 1 205 ? -24.853 -2.836 33.316 1.00 95.62 205 VAL A CA 1
ATOM 1585 C C . VAL A 1 205 ? -24.989 -1.907 34.517 1.00 95.62 205 VAL A C 1
ATOM 1587 O O . VAL A 1 205 ? -24.148 -1.945 35.414 1.00 95.62 205 VAL A O 1
ATOM 1590 N N . GLY A 1 206 ? -26.039 -1.091 34.530 1.00 93.31 206 GLY A N 1
ATOM 1591 C CA . GLY A 1 206 ? -26.369 -0.171 35.619 1.00 93.31 206 GLY A CA 1
ATOM 1592 C C . GLY A 1 206 ? -27.817 -0.343 36.068 1.00 93.31 206 GLY A C 1
ATOM 1593 O O . GLY A 1 206 ? -28.633 -0.909 35.340 1.00 93.31 206 GLY A O 1
ATOM 1594 N N . ASN A 1 207 ? -28.140 0.160 37.256 1.00 92.94 207 ASN A N 1
ATOM 1595 C CA . ASN A 1 207 ? -29.501 0.156 37.786 1.00 92.94 207 ASN A CA 1
ATOM 1596 C C . ASN A 1 207 ? -30.058 1.582 37.801 1.00 92.94 207 ASN A C 1
ATOM 1598 O O . ASN A 1 207 ? -29.346 2.528 38.133 1.00 92.94 207 ASN A O 1
ATOM 1602 N N . VAL A 1 208 ? -31.338 1.729 37.475 1.00 91.75 208 VAL A N 1
ATOM 1603 C CA . VAL A 1 208 ? -32.072 2.998 37.538 1.00 91.75 208 VAL A CA 1
ATOM 1604 C C . VAL A 1 208 ? -33.385 2.818 38.280 1.00 91.75 208 VAL A C 1
ATOM 1606 O O . VAL A 1 208 ? -34.000 1.755 38.234 1.00 91.75 208 VAL A O 1
ATOM 1609 N N . LYS A 1 209 ? -33.828 3.888 38.941 1.00 92.81 209 LYS A N 1
ATOM 1610 C CA . LYS A 1 209 ? -35.132 3.976 39.597 1.00 92.81 209 LYS A CA 1
ATOM 1611 C C . LYS A 1 209 ? -35.678 5.392 39.395 1.00 92.81 209 LYS A C 1
ATOM 1613 O O . LYS A 1 209 ? -35.265 6.307 40.111 1.00 92.81 209 LYS A O 1
ATOM 1618 N N . PRO A 1 210 ? -36.530 5.628 38.386 1.00 88.88 210 PRO A N 1
ATOM 1619 C CA . PRO A 1 210 ? -36.987 6.972 38.066 1.00 88.88 210 PRO A CA 1
ATOM 1620 C C . PRO A 1 210 ? -37.895 7.510 39.172 1.00 88.88 210 PRO A C 1
ATOM 1622 O O . PRO A 1 210 ? -38.869 6.872 39.564 1.00 88.88 210 PRO A O 1
ATOM 1625 N N . ALA A 1 211 ? -37.586 8.710 39.659 1.00 89.25 211 ALA A N 1
ATOM 1626 C CA . ALA A 1 211 ? -38.372 9.390 40.691 1.00 89.25 211 ALA A CA 1
ATOM 1627 C C . ALA A 1 211 ? -39.527 10.237 40.121 1.00 89.25 211 ALA A C 1
ATOM 1629 O O . ALA A 1 211 ? -40.364 10.725 40.875 1.00 89.25 211 ALA A O 1
ATOM 1630 N N . LYS A 1 212 ? -39.557 10.455 38.800 1.00 89.06 212 LYS A N 1
ATOM 1631 C CA . LYS A 1 212 ? -40.566 11.255 38.088 1.00 89.06 212 LYS A CA 1
ATOM 1632 C C . LYS A 1 212 ? -40.862 10.623 36.728 1.00 89.06 212 LYS A C 1
ATOM 1634 O O . LYS A 1 212 ? -39.995 9.952 36.173 1.00 89.06 212 LYS A O 1
ATOM 1639 N N . SER A 1 213 ? -42.054 10.863 36.185 1.00 86.75 213 SER A N 1
ATOM 1640 C CA . SER A 1 213 ? -42.388 10.510 34.800 1.00 86.75 213 SER A CA 1
ATOM 1641 C C . SER A 1 213 ? -41.651 11.417 33.818 1.00 86.75 213 SER A C 1
ATOM 1643 O O . SER A 1 213 ? -41.583 12.628 34.030 1.00 86.75 213 SER A O 1
ATOM 1645 N N . GLY A 1 214 ? -41.157 10.849 32.724 1.00 82.81 214 GLY A N 1
ATOM 1646 C CA . GLY A 1 214 ? -40.504 11.593 31.653 1.00 82.81 214 GLY A CA 1
ATOM 1647 C C . GLY A 1 214 ? -39.641 10.690 30.781 1.00 82.81 214 GLY A C 1
ATOM 1648 O O . GLY A 1 214 ? -39.445 9.515 31.092 1.00 82.81 214 GLY A O 1
ATOM 1649 N N . ILE A 1 215 ? -39.127 11.256 29.692 1.00 81.69 215 ILE A N 1
ATOM 1650 C CA . ILE A 1 215 ? -38.096 10.618 28.873 1.00 81.69 215 ILE A CA 1
ATOM 1651 C C . ILE A 1 215 ? -36.745 10.994 29.479 1.00 81.69 215 ILE A C 1
ATOM 1653 O O . ILE A 1 215 ? -36.438 12.175 29.632 1.00 81.69 215 ILE A O 1
ATOM 1657 N N . PHE A 1 216 ? -35.953 9.987 29.834 1.00 81.19 216 PHE A N 1
ATOM 1658 C CA . PHE A 1 216 ? -34.599 10.167 30.345 1.00 81.19 216 PHE A CA 1
ATOM 1659 C C . PHE A 1 216 ? -33.625 9.604 29.321 1.00 81.19 216 PHE A C 1
ATOM 1661 O O . PHE A 1 216 ? -33.566 8.392 29.114 1.00 81.19 216 PHE A O 1
ATOM 1668 N N . GLU A 1 217 ? -32.877 10.485 28.666 1.00 82.25 217 GLU A N 1
ATOM 1669 C CA . GLU A 1 217 ? -31.818 10.072 27.753 1.00 82.25 217 GLU A CA 1
ATOM 1670 C C . GLU A 1 217 ? -30.566 9.719 28.550 1.00 82.25 217 GLU A C 1
ATOM 1672 O O . GLU A 1 217 ? -30.097 10.497 29.383 1.00 82.25 217 GLU A O 1
ATOM 1677 N N . LEU A 1 218 ? -30.040 8.525 28.292 1.00 85.12 218 LEU A N 1
ATOM 1678 C CA . LEU A 1 218 ? -28.768 8.073 28.829 1.00 85.12 218 LEU A CA 1
ATOM 1679 C C . LEU A 1 218 ? -27.756 8.047 27.699 1.00 85.12 218 LEU A C 1
ATOM 1681 O O . LEU A 1 218 ? -27.996 7.445 26.649 1.00 85.12 218 LEU A O 1
ATOM 1685 N N . LEU A 1 219 ? -26.606 8.665 27.929 1.00 89.25 219 LEU A N 1
ATOM 1686 C CA . LEU A 1 219 ? -25.526 8.648 26.960 1.00 89.25 219 LEU A CA 1
ATOM 1687 C C . LEU A 1 219 ? -24.547 7.545 27.337 1.00 89.25 219 LEU A C 1
ATOM 1689 O O . LEU A 1 219 ? -23.899 7.606 28.378 1.00 89.25 219 LEU A O 1
ATOM 1693 N N . CYS A 1 220 ? -24.410 6.546 26.471 1.00 90.69 220 CYS A N 1
ATOM 1694 C CA . CYS A 1 220 ? -23.305 5.608 26.569 1.00 90.69 220 CYS A CA 1
ATOM 1695 C C . CYS A 1 220 ? -22.141 6.110 25.715 1.00 90.69 220 CYS A C 1
ATOM 1697 O O . CYS A 1 220 ? -22.327 6.464 24.549 1.00 90.69 220 CYS A O 1
ATOM 1699 N N . THR A 1 221 ? -20.935 6.116 26.274 1.00 89.69 221 THR A N 1
ATOM 1700 C CA . THR A 1 221 ? -19.707 6.404 25.532 1.00 89.69 221 THR A CA 1
ATOM 1701 C C . THR A 1 221 ? -18.683 5.305 25.750 1.00 89.69 221 THR A C 1
ATOM 1703 O O . THR A 1 221 ? -18.744 4.525 26.706 1.00 89.69 221 THR A O 1
ATOM 1706 N N . THR A 1 222 ? -17.726 5.223 24.830 1.00 87.94 222 THR A N 1
ATOM 1707 C CA . THR A 1 222 ? -16.618 4.293 24.969 1.00 87.94 222 THR A CA 1
ATOM 1708 C C . THR A 1 222 ? -15.306 4.899 24.499 1.00 87.94 222 THR A C 1
ATOM 1710 O O . THR A 1 222 ? -15.256 5.620 23.501 1.00 87.94 222 THR A O 1
ATOM 1713 N N . ARG A 1 223 ? -14.232 4.598 25.228 1.00 83.62 223 ARG A N 1
ATOM 1714 C CA . ARG A 1 223 ? -12.853 4.916 24.847 1.00 83.62 223 ARG A CA 1
ATOM 1715 C C . ARG A 1 223 ? -11.941 3.739 25.156 1.00 83.62 223 ARG A C 1
ATOM 1717 O O . ARG A 1 223 ? -12.319 2.829 25.891 1.00 83.62 223 ARG A O 1
ATOM 1724 N N . ASN A 1 224 ? -10.732 3.754 24.611 1.00 76.12 224 ASN A N 1
ATOM 1725 C CA . ASN A 1 224 ? -9.751 2.741 24.978 1.00 76.12 224 ASN A CA 1
ATOM 1726 C C . ASN A 1 224 ? -9.287 2.987 26.414 1.00 76.12 224 ASN A C 1
ATOM 1728 O O . ASN A 1 224 ? -8.966 4.110 26.777 1.00 76.12 224 ASN A O 1
ATOM 1732 N N . SER A 1 225 ? -9.212 1.934 27.225 1.00 69.44 225 SER A N 1
ATOM 1733 C CA . SER A 1 225 ? -8.688 2.023 28.599 1.00 69.44 225 SER A CA 1
ATOM 1734 C C . SER A 1 225 ? -7.220 2.471 28.670 1.00 69.44 225 SER A C 1
ATOM 1736 O O . SER A 1 225 ? -6.77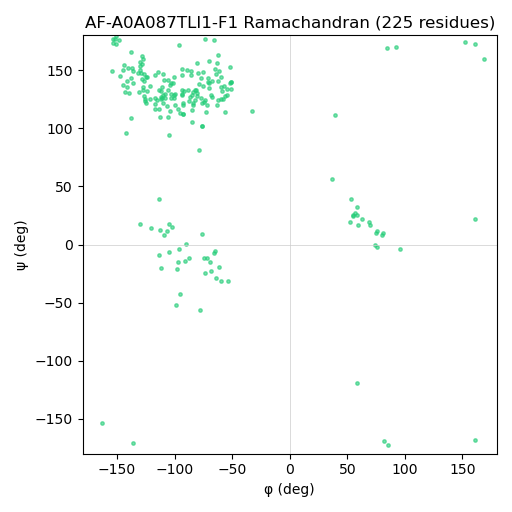1 2.934 29.712 1.00 69.44 225 SER A O 1
ATOM 1738 N N . LYS A 1 226 ? -6.474 2.346 27.563 1.00 66.00 226 LYS A N 1
ATOM 1739 C CA . LYS A 1 226 ? -5.044 2.679 27.450 1.00 66.00 226 LYS A CA 1
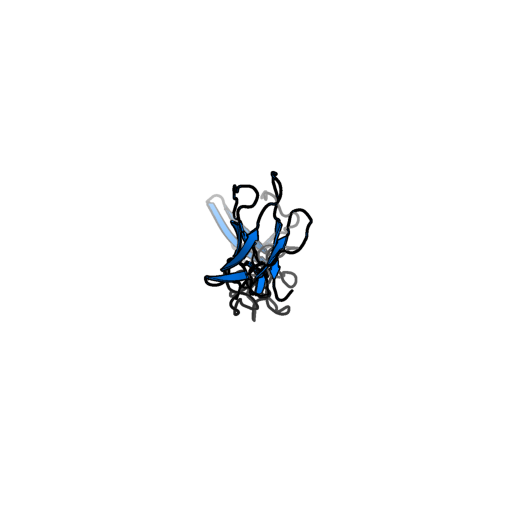ATOM 1740 C C . LYS A 1 226 ? -4.752 3.992 26.702 1.00 66.00 226 LYS A C 1
ATOM 1742 O O . LYS A 1 226 ? -3.629 4.158 26.232 1.00 66.00 226 LYS A O 1
ATOM 1747 N N . GLY A 1 227 ? -5.736 4.879 26.531 1.00 51.16 227 GLY A N 1
ATOM 1748 C CA . GLY A 1 227 ? -5.579 6.135 25.785 1.00 51.16 227 GLY A CA 1
ATOM 1749 C C . GLY A 1 227 ? -6.518 7.233 26.248 1.00 51.16 227 GLY A C 1
ATOM 1750 O O . GLY A 1 227 ? -7.743 6.978 26.274 1.00 51.16 227 GLY A O 1
#

pLDDT: mean 85.16, std 13.42, range [27.83, 98.31]

Radius of gyration: 37.62 Å; Cα contacts (8 Å, |Δi|>4): 509; chains: 1; bounding box: 74×30×107 Å

Nearest PDB structures (foldseek):
  3ciq-assembly1_H  TM=6.749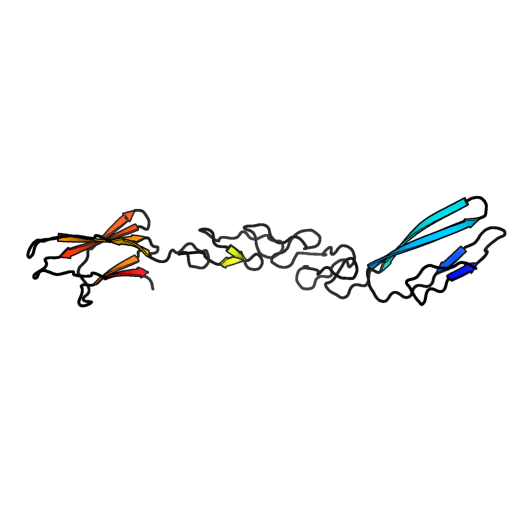E-01  e=4.867E-02  Homo sapiens
  7xyq-assembly1_A  TM=6.261E-01  e=2.456E-02  Homo sapiens
  3sbw-assembly1_C  TM=6.457E-01  e=7.414E-02  Homo sapiens
  6pv9-assembly1_A  TM=5.035E-01  e=1.323E-01  Homo sapiens
  2x89-assembly1_G  TM=6.192E-01  e=2.239E-01  Homo sapiens

InterPro domains:
  IPR036179 Immunoglobulin-like domain superfamily [SSF48726] (148-216)
  IPR042635 MEGF10/SREC1/2-like [PTHR24043] (59-151)

Sequence (227 aa):
MFRSSSEVPDLKVSIKSPQQYEYQAFVKVKLNRCGIFEFFCTVRNQHGFDMKKMTLIITECPPGRFGRNCASICHCYENAACDKVTGACEGDCKAGYMGFNCQKRCPTNSYGVNCRKKCLCANGGRCNRADGTCACVGRWRGRYCKESKPQIVAVSNLIVQIGQEAVISCTADGIPEPLIIIYDSKCNVMDVRVKSLQRHRYQAVGNVKPAKSGIFELLCTTRNSKG

Mean predicted aligned error: 12.68 Å

Organism: Stegodyphus mimosarum (NCBI:txid407821)